Protein AF-A0A7Z9C3K3-F1 (afdb_monomer_lite)

pLDDT: mean 76.28, std 18.79, range [29.86, 97.94]

Organism: NCB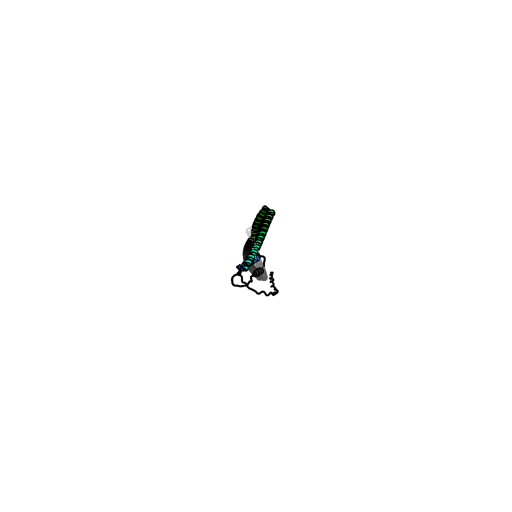I:txid671071

Secondary structure (DSSP, 8-state):
--------PPPP------------------HHHHHHHHHHHHHTT--HHHHHHHHHHHT------------------HHHHHHHHHHHHHHHHHHHHHHHHHHHHHHHHHHHHHHHHHHHHHHS-HHHHHHHHHHHHHHHHHHHHHHHHHHHHHHHHHHHHHHHHHHHHHHHHHHHHHHHHHHHHHHHHHHHHHHHHHHHHHHHHHHHHHHHHHHHHHHHHHHHS-HHHHHHHHHHHHHHHHHHHHHHHHHHHHHHHHHHHHHHHHHHHHHHHHHHHHHHHHHHHHHHHHHHHHHHHHHHHHHHHHHHHH--

Foldseek 3Di:
DDDDDDDDDDDDDDDDDDDDDDPPPDDDDDPVVVVVLVVVCVVVVHDSVVVVVVVVVVVPDDDDDDDDDDDDDDDDDPVVVVVVVVVVVVVVVVVVVVVVVVVVVVVVVVVVVVVVVVVVPVPDDVVNVVVVVVVVVVVVVVVVVVVVVVVVVVVVVVVVVVVVVVVVVVVVVVVVVVVVVVVVVVVVVVVVVVVVVVVVVVVVVVVVVVVVVVVVVVVVVPVVPPVVVVVVVVVVVVVVVVVVVVVVVVVVVVVVVVVVVVVVVVVVVVVVVVVVVVVVVVVVVVVVVVVVVVVVVVVVVVVVVCCVPPVD

Structure (mmCIF, N/CA/C/O backbone):
data_AF-A0A7Z9C3K3-F1
#
_entry.id   AF-A0A7Z9C3K3-F1
#
loop_
_atom_site.group_PDB
_atom_site.id
_atom_site.type_symbol
_atom_site.label_atom_id
_atom_site.label_alt_id
_atom_site.label_comp_id
_atom_site.label_asym_id
_atom_site.label_entity_id
_atom_site.label_seq_id
_atom_site.pdbx_PDB_ins_code
_atom_site.Cartn_x
_atom_site.Cartn_y
_atom_site.Cartn_z
_atom_site.occupancy
_atom_site.B_iso_or_equiv
_atom_site.auth_seq_id
_atom_site.auth_comp_id
_atom_site.auth_asym_id
_atom_site.auth_atom_id
_atom_site.pdbx_PDB_model_num
ATOM 1 N N . MET A 1 1 ? 8.876 8.912 22.400 1.00 39.97 1 MET A N 1
ATOM 2 C CA . MET A 1 1 ? 9.359 8.062 23.509 1.00 39.97 1 MET A CA 1
ATOM 3 C C . MET A 1 1 ? 9.278 8.845 24.808 1.00 39.97 1 MET A C 1
ATOM 5 O O . MET A 1 1 ? 10.029 9.793 24.971 1.00 39.97 1 MET A O 1
ATOM 9 N N . ALA A 1 2 ? 8.351 8.493 25.698 1.00 36.47 2 ALA A N 1
ATOM 10 C CA . ALA A 1 2 ? 8.260 9.067 27.040 1.00 36.47 2 ALA A CA 1
ATOM 11 C C . ALA A 1 2 ? 7.758 7.975 27.993 1.00 36.47 2 ALA A C 1
ATOM 13 O O . ALA A 1 2 ? 6.612 7.545 27.895 1.00 36.47 2 ALA A O 1
ATOM 14 N N . THR A 1 3 ? 8.626 7.477 28.874 1.00 51.22 3 THR A N 1
ATOM 15 C CA . THR A 1 3 ? 8.279 6.444 29.860 1.00 51.22 3 THR A CA 1
ATOM 16 C C . THR A 1 3 ? 8.291 7.027 31.266 1.00 51.22 3 THR A C 1
ATOM 18 O O . THR A 1 3 ? 9.339 7.407 31.787 1.00 51.22 3 THR A O 1
ATOM 21 N N . ASN A 1 4 ? 7.105 7.054 31.874 1.00 37.06 4 ASN A N 1
ATOM 22 C CA . ASN A 1 4 ? 6.847 7.359 33.277 1.00 37.06 4 ASN A CA 1
ATOM 23 C C . ASN A 1 4 ? 7.418 6.272 34.205 1.00 37.06 4 ASN A C 1
ATOM 25 O O . ASN A 1 4 ? 7.190 5.081 33.986 1.00 37.06 4 ASN A O 1
ATOM 29 N N . ARG A 1 5 ? 8.100 6.676 35.286 1.00 42.28 5 ARG A N 1
ATOM 30 C CA . ARG A 1 5 ? 8.607 5.775 36.336 1.00 42.28 5 ARG A CA 1
ATOM 31 C C . ARG A 1 5 ? 7.824 5.986 37.638 1.00 42.28 5 ARG A C 1
ATOM 33 O O . ARG A 1 5 ? 7.769 7.087 38.177 1.00 42.28 5 ARG A O 1
ATOM 40 N N . LYS A 1 6 ? 7.207 4.895 38.103 1.00 43.16 6 LYS A N 1
ATOM 41 C CA . LYS A 1 6 ? 6.372 4.741 39.308 1.00 43.16 6 LYS A CA 1
ATOM 42 C C . LYS A 1 6 ? 7.064 5.235 40.590 1.00 43.16 6 LYS A C 1
ATOM 44 O O . LYS A 1 6 ? 8.192 4.832 40.870 1.00 43.16 6 LYS A O 1
ATOM 49 N N . LYS A 1 7 ? 6.346 6.018 41.407 1.00 43.72 7 LYS A N 1
ATOM 50 C CA . LYS A 1 7 ? 6.677 6.301 42.817 1.00 43.72 7 LYS A CA 1
ATOM 51 C C . LYS A 1 7 ? 6.144 5.175 43.711 1.00 43.72 7 LYS A C 1
ATOM 53 O O . LYS A 1 7 ? 5.034 4.693 43.509 1.00 43.72 7 LYS A O 1
ATOM 58 N N . ARG A 1 8 ? 6.974 4.751 44.665 1.00 37.44 8 ARG A N 1
ATOM 59 C CA . ARG A 1 8 ? 6.777 3.633 45.596 1.00 37.44 8 ARG A CA 1
ATOM 60 C C . ARG A 1 8 ? 6.443 4.200 46.980 1.00 37.44 8 ARG A C 1
ATOM 62 O O . ARG A 1 8 ? 7.078 5.156 47.415 1.00 37.44 8 ARG A O 1
ATOM 69 N N . THR A 1 9 ? 5.432 3.621 47.610 1.00 40.34 9 THR A N 1
ATOM 70 C CA . THR A 1 9 ? 4.817 4.001 48.888 1.00 40.34 9 THR A CA 1
ATOM 71 C C . THR A 1 9 ? 5.713 3.674 50.094 1.00 40.34 9 THR A C 1
ATOM 73 O O . THR A 1 9 ? 6.460 2.697 50.077 1.00 40.34 9 THR A O 1
ATOM 76 N N . THR A 1 10 ? 5.621 4.511 51.125 1.00 41.00 10 THR A N 1
ATOM 77 C CA . THR A 1 10 ? 6.269 4.477 52.451 1.00 41.00 10 THR A CA 1
ATOM 78 C C . THR A 1 10 ? 5.676 3.413 53.396 1.00 41.00 10 THR A C 1
ATOM 80 O O . THR A 1 10 ? 4.479 3.140 53.300 1.00 41.00 10 THR A O 1
ATOM 83 N N . PRO A 1 11 ? 6.447 2.850 54.356 1.00 37.19 11 PRO A N 1
ATOM 84 C CA . PRO A 1 11 ? 5.902 2.076 55.470 1.00 37.19 11 PRO A CA 1
ATOM 85 C C . PRO A 1 11 ? 5.765 2.902 56.763 1.00 37.19 11 PRO A C 1
ATOM 87 O O . PRO A 1 11 ? 6.457 3.896 56.978 1.00 37.19 11 PRO A O 1
ATOM 90 N N . ALA A 1 12 ? 4.829 2.450 57.597 1.00 33.19 12 ALA A N 1
ATOM 91 C CA . ALA A 1 12 ? 4.284 3.092 58.784 1.00 33.19 12 ALA A CA 1
ATOM 92 C C . ALA A 1 12 ? 5.171 2.999 60.042 1.00 33.19 12 ALA A C 1
ATOM 94 O O . ALA A 1 12 ? 5.815 1.981 60.295 1.00 33.19 12 ALA A O 1
ATOM 95 N N . THR A 1 13 ? 5.097 4.040 60.877 1.00 35.59 13 THR A N 1
ATOM 96 C CA . THR A 1 13 ? 5.696 4.123 62.217 1.00 35.59 13 THR A CA 1
ATOM 97 C C . THR A 1 13 ? 4.614 3.950 63.288 1.00 35.59 13 THR A C 1
ATOM 99 O O . THR A 1 13 ? 3.610 4.658 63.295 1.00 35.59 13 THR A O 1
ATOM 102 N N . ARG A 1 14 ? 4.841 2.999 64.198 1.00 36.50 14 ARG A N 1
ATOM 103 C CA . ARG A 1 14 ? 4.092 2.723 65.439 1.00 36.50 14 ARG A CA 1
ATOM 104 C C . ARG A 1 14 ? 4.456 3.736 66.540 1.00 36.50 14 ARG A C 1
ATOM 106 O O . ARG A 1 14 ? 5.600 4.187 66.558 1.00 36.50 14 ARG A O 1
ATOM 113 N N . PRO A 1 15 ? 3.582 3.969 67.539 1.00 41.81 15 PRO A N 1
ATOM 114 C CA . PRO A 1 15 ? 4.091 4.202 68.891 1.00 41.81 15 PRO A CA 1
ATOM 115 C C . PRO A 1 15 ? 3.464 3.319 69.989 1.00 41.81 15 PRO A C 1
ATOM 117 O O . PRO A 1 15 ? 2.582 2.495 69.758 1.00 41.81 15 PRO A O 1
ATOM 120 N N . ALA A 1 16 ? 4.088 3.462 71.157 1.00 32.47 16 ALA A N 1
ATOM 121 C CA . ALA A 1 16 ? 4.223 2.596 72.323 1.00 32.47 16 ALA A CA 1
ATOM 122 C C . ALA A 1 16 ? 2.970 2.274 73.163 1.00 32.47 16 ALA A C 1
ATOM 124 O O . ALA A 1 16 ? 1.975 2.990 73.168 1.00 32.47 16 ALA A O 1
ATOM 125 N N . SER A 1 17 ? 3.112 1.182 73.921 1.00 33.53 17 SER A N 1
ATOM 126 C CA . SER A 1 17 ? 2.216 0.639 74.945 1.00 33.53 17 SER A CA 1
ATOM 127 C C . SER A 1 17 ? 2.117 1.500 76.213 1.00 33.53 17 SER A C 1
ATOM 129 O O . SER A 1 17 ? 3.119 2.048 76.665 1.00 33.53 17 SER A O 1
ATOM 131 N N . ALA A 1 18 ? 0.946 1.469 76.858 1.00 34.16 18 ALA A N 1
ATOM 132 C CA . ALA A 1 18 ? 0.762 1.748 78.283 1.00 34.16 18 ALA A CA 1
ATOM 133 C C . ALA A 1 18 ? 0.317 0.460 79.004 1.00 34.16 18 ALA A C 1
ATOM 135 O O . ALA A 1 18 ? -0.440 -0.344 78.460 1.00 34.16 18 ALA A O 1
ATOM 136 N N . ILE A 1 19 ? 0.862 0.259 80.201 1.00 41.25 19 ILE A N 1
ATOM 137 C CA . ILE A 1 19 ? 0.796 -0.943 81.039 1.00 41.25 19 ILE A CA 1
ATOM 138 C C . ILE A 1 19 ? -0.521 -0.958 81.832 1.00 41.25 19 ILE A C 1
ATOM 140 O O . ILE A 1 19 ? -0.867 0.033 82.467 1.00 41.25 19 ILE A O 1
ATOM 144 N N . SER A 1 20 ? -1.228 -2.090 81.842 1.00 34.50 20 SER A N 1
ATOM 145 C CA . SER A 1 20 ? -2.218 -2.432 82.871 1.00 34.50 20 SER A CA 1
ATOM 146 C C . SER A 1 20 ? -2.154 -3.938 83.104 1.00 34.50 20 SER A C 1
ATOM 148 O O . SER A 1 20 ? -2.426 -4.725 82.195 1.00 34.50 20 SER A O 1
ATOM 150 N N . ASP A 1 21 ? -1.753 -4.316 84.318 1.00 42.75 21 ASP A N 1
ATOM 151 C CA . ASP A 1 21 ? -1.848 -5.674 84.842 1.00 42.75 21 ASP A CA 1
ATOM 152 C C . ASP A 1 21 ? -3.313 -6.116 84.823 1.00 42.75 21 ASP A C 1
ATOM 154 O O . ASP A 1 21 ? -4.126 -5.706 85.651 1.00 42.75 21 ASP A O 1
ATOM 158 N N . LYS A 1 22 ? -3.660 -6.961 83.854 1.00 39.47 22 LYS A N 1
ATOM 159 C CA . LYS A 1 22 ? -4.897 -7.735 83.869 1.00 39.47 22 LYS A CA 1
ATOM 160 C C . LYS A 1 22 ? -4.525 -9.197 83.712 1.00 39.47 22 LYS A C 1
ATOM 162 O O . LYS A 1 22 ? -3.982 -9.602 82.684 1.00 39.47 22 LYS A O 1
ATOM 167 N N . VAL A 1 23 ? -4.817 -9.977 84.750 1.00 41.38 23 VAL A N 1
ATOM 168 C CA . VAL A 1 23 ? -4.779 -11.440 84.727 1.00 41.38 23 VAL A CA 1
ATOM 169 C C . VAL A 1 23 ? -5.568 -11.901 83.503 1.00 41.38 23 VAL A C 1
ATOM 171 O O . VAL A 1 23 ? -6.782 -11.724 83.416 1.00 41.38 23 VAL A O 1
ATOM 174 N N . LYS A 1 24 ? -4.854 -12.419 82.504 1.00 40.34 24 LYS A N 1
ATOM 175 C CA . LYS A 1 24 ? -5.418 -12.779 81.206 1.00 40.34 24 LYS A CA 1
ATOM 176 C C . LYS A 1 24 ? -6.086 -14.149 81.319 1.00 40.34 24 LYS A C 1
ATOM 178 O O . LYS A 1 24 ? -5.510 -15.161 80.931 1.00 40.34 24 LYS A O 1
ATOM 183 N N . VAL A 1 25 ? -7.297 -14.181 81.870 1.00 47.94 25 VAL A N 1
ATOM 184 C CA . VAL A 1 25 ? -8.152 -15.372 81.825 1.00 47.94 25 VAL A CA 1
ATOM 185 C C . VAL A 1 25 ? -8.620 -15.534 80.379 1.00 47.94 25 VAL A C 1
ATOM 187 O O . VAL A 1 25 ? -9.456 -14.781 79.885 1.00 47.94 25 VAL A O 1
ATOM 190 N N . THR A 1 26 ? -8.014 -16.472 79.655 1.00 39.44 26 THR A N 1
ATOM 191 C CA . THR A 1 26 ? -8.388 -16.785 78.272 1.00 39.44 26 THR A CA 1
ATOM 192 C C . THR A 1 26 ? -9.549 -17.771 78.284 1.00 39.44 26 THR A C 1
ATOM 194 O O . THR A 1 26 ? -9.362 -18.982 78.225 1.00 39.44 26 THR A O 1
ATOM 197 N N . VAL A 1 27 ? -10.773 -17.252 78.379 1.00 55.91 27 VAL A N 1
ATOM 198 C CA . VAL A 1 27 ? -11.975 -18.062 78.152 1.00 55.91 27 VAL A CA 1
ATOM 199 C C . VAL A 1 27 ? -12.173 -18.171 76.644 1.00 55.91 27 VAL A C 1
ATOM 201 O O . VAL A 1 27 ? -12.488 -17.190 75.973 1.00 55.91 27 VAL A O 1
ATOM 204 N N . SER A 1 28 ? -11.929 -19.359 76.097 1.00 51.09 28 SER A N 1
ATOM 205 C CA . SER A 1 28 ? -12.186 -19.641 74.684 1.00 51.09 28 SER A CA 1
ATOM 206 C C . SER A 1 28 ? -13.659 -20.006 74.531 1.00 51.09 28 SER A C 1
ATOM 208 O O . SER A 1 28 ? -14.073 -21.086 74.942 1.00 51.09 28 SER A O 1
ATOM 210 N N . LEU A 1 29 ? -14.458 -19.093 73.981 1.00 62.25 29 LEU A N 1
ATOM 211 C CA . LEU A 1 29 ? -15.844 -19.371 73.606 1.00 62.25 29 LEU A CA 1
ATOM 212 C C . LEU A 1 29 ? -15.871 -19.983 72.201 1.00 62.25 29 LEU A C 1
ATOM 214 O O . LEU A 1 29 ? -15.086 -19.595 71.333 1.00 62.25 29 LEU A O 1
ATOM 218 N N . THR A 1 30 ? -16.772 -20.936 71.970 1.00 65.00 30 THR A N 1
ATOM 219 C CA . THR A 1 30 ? -17.069 -21.442 70.624 1.00 65.00 30 THR A CA 1
ATOM 220 C C . THR A 1 30 ? -17.615 -20.307 69.751 1.00 65.00 30 THR A C 1
ATOM 222 O O . THR A 1 30 ? -18.232 -19.367 70.258 1.00 65.00 30 THR A O 1
ATOM 225 N N . ALA A 1 31 ? -17.362 -20.361 68.437 1.00 63.81 31 ALA A N 1
ATOM 226 C CA . ALA A 1 31 ? -17.655 -19.259 67.512 1.00 63.81 31 ALA A CA 1
ATOM 227 C C . ALA A 1 31 ? -19.121 -18.782 67.577 1.00 63.81 31 ALA A C 1
ATOM 229 O O . ALA A 1 31 ? -19.366 -17.576 67.570 1.00 63.81 31 ALA A O 1
ATOM 230 N N . ASP A 1 32 ? -20.066 -19.710 67.752 1.00 63.03 32 ASP A N 1
ATOM 231 C CA . ASP A 1 32 ? -21.494 -19.400 67.900 1.00 63.03 32 ASP A CA 1
ATOM 232 C C . ASP A 1 32 ? -21.795 -18.601 69.173 1.00 63.03 32 ASP A C 1
ATOM 234 O O . ASP A 1 32 ? -22.531 -17.616 69.144 1.00 63.03 32 ASP A O 1
ATOM 238 N N . VAL A 1 33 ? -21.179 -18.969 70.298 1.00 69.38 33 VAL A N 1
ATOM 239 C CA . VAL A 1 33 ? -21.396 -18.283 71.579 1.00 69.38 33 VAL A CA 1
ATOM 240 C C . VAL A 1 33 ? -20.752 -16.894 71.558 1.00 69.38 33 VAL A C 1
ATOM 242 O O . VAL A 1 33 ? -21.309 -15.940 72.096 1.00 69.38 33 VAL A O 1
ATOM 245 N N . ALA A 1 34 ? -19.618 -16.734 70.871 1.00 69.50 34 ALA A N 1
ATOM 246 C CA . ALA A 1 34 ? -18.993 -15.426 70.679 1.00 69.50 34 ALA A CA 1
ATOM 247 C C . ALA A 1 34 ? -19.864 -14.475 69.835 1.00 69.50 34 ALA A C 1
ATOM 249 O O . ALA A 1 34 ? -19.933 -13.282 70.142 1.00 69.50 34 ALA A O 1
ATOM 250 N N . GLN A 1 35 ? -20.555 -14.997 68.813 1.00 72.12 35 GLN A N 1
ATOM 251 C CA . GLN A 1 35 ? -21.506 -14.228 68.007 1.00 72.12 35 GLN A CA 1
ATOM 252 C C . GLN A 1 35 ? -22.768 -13.859 68.796 1.00 72.12 35 GLN A C 1
ATOM 254 O O . GLN A 1 35 ? -23.222 -12.721 68.704 1.00 72.12 35 GLN A O 1
ATOM 259 N N . GLN A 1 36 ? -23.292 -14.767 69.625 1.00 72.56 36 GLN A N 1
ATOM 260 C CA . GLN A 1 36 ? -24.448 -14.484 70.486 1.00 72.56 36 GLN A CA 1
ATOM 261 C C . GLN A 1 36 ? -24.144 -13.411 71.538 1.00 72.56 36 GLN A C 1
ATOM 263 O O . GLN A 1 36 ? -24.943 -12.499 71.733 1.00 72.56 36 GLN A O 1
ATOM 268 N N . VAL A 1 37 ? -22.967 -13.458 72.171 1.00 73.81 37 VAL A N 1
ATOM 269 C CA . VAL A 1 37 ? -22.536 -12.422 73.127 1.00 73.81 37 VAL A CA 1
ATOM 270 C C . VAL A 1 37 ? -22.336 -11.071 72.432 1.00 73.81 37 VAL A C 1
ATOM 272 O O . VAL A 1 37 ? -22.615 -10.027 73.014 1.00 73.81 37 VAL A O 1
ATOM 275 N N . GLU A 1 38 ? -21.883 -11.061 71.176 1.00 75.19 38 GLU A N 1
ATOM 276 C CA . GLU A 1 38 ? -21.761 -9.832 70.382 1.00 75.19 38 GLU A CA 1
ATOM 277 C C . GLU A 1 38 ? -23.116 -9.251 69.970 1.00 75.19 38 GLU A C 1
ATOM 279 O O . GLU A 1 38 ? -23.284 -8.031 69.990 1.00 75.19 38 GLU A O 1
ATOM 284 N N . ALA A 1 39 ? -24.083 -10.106 69.635 1.00 77.75 39 ALA A N 1
ATOM 285 C CA . ALA A 1 39 ? -25.452 -9.693 69.353 1.00 77.75 39 ALA A CA 1
ATOM 286 C C . ALA A 1 39 ? -26.113 -9.084 70.600 1.00 77.75 39 ALA A C 1
ATOM 288 O O . ALA A 1 39 ? -26.601 -7.959 70.530 1.00 77.75 39 ALA A O 1
ATOM 289 N N . LEU A 1 40 ? -26.013 -9.755 71.755 1.00 73.31 40 LEU A N 1
ATOM 290 C CA . LEU A 1 40 ? -26.525 -9.261 73.041 1.00 73.31 40 LEU A CA 1
ATOM 291 C C . LEU A 1 40 ? -25.860 -7.950 73.482 1.00 73.31 40 LEU A C 1
ATOM 293 O O . LEU A 1 40 ? -26.533 -7.046 73.969 1.00 73.31 40 LEU A O 1
ATOM 297 N N . ALA A 1 41 ? -24.545 -7.813 73.287 1.00 77.06 41 ALA A N 1
ATOM 298 C CA . ALA A 1 41 ? -23.827 -6.577 73.597 1.00 77.06 41 ALA A CA 1
ATOM 299 C C . ALA A 1 41 ? -24.305 -5.401 72.724 1.00 77.06 41 ALA A C 1
ATOM 301 O O . ALA A 1 41 ? -24.487 -4.292 73.226 1.00 77.06 41 ALA A O 1
ATOM 302 N N . LYS A 1 42 ? -24.565 -5.646 71.431 1.00 77.12 42 LYS A N 1
ATOM 303 C CA . LYS A 1 42 ? -25.121 -4.638 70.514 1.00 77.12 42 LYS A CA 1
ATOM 304 C C . LYS A 1 42 ? -26.565 -4.272 70.843 1.00 77.12 42 LYS A C 1
ATOM 306 O O . LYS A 1 42 ? -26.901 -3.096 70.773 1.00 77.12 42 LYS A O 1
ATOM 311 N N . GLU A 1 43 ? -27.388 -5.247 71.212 1.00 77.69 43 GLU A N 1
ATOM 312 C CA . GLU A 1 43 ? -28.793 -5.035 71.579 1.00 77.69 43 GLU A CA 1
ATOM 313 C C . GLU A 1 43 ? -28.929 -4.220 72.872 1.00 77.69 43 GLU A C 1
ATOM 315 O O . GLU A 1 43 ? -29.764 -3.325 72.965 1.00 77.69 43 GLU A O 1
ATOM 320 N N . LEU A 1 44 ? -28.045 -4.461 73.843 1.00 74.25 44 LEU A N 1
ATOM 321 C CA . LEU A 1 44 ? -28.010 -3.742 75.119 1.00 74.25 44 LEU A CA 1
ATOM 322 C C . LEU A 1 44 ? -27.177 -2.447 75.076 1.00 74.25 44 LEU A C 1
ATOM 324 O O . LEU A 1 44 ? -27.090 -1.747 76.084 1.00 74.25 44 LEU A O 1
ATOM 328 N N . GLY A 1 45 ? -26.549 -2.127 73.938 1.00 77.00 45 GLY A N 1
ATOM 329 C CA . GLY A 1 45 ? -25.736 -0.920 73.753 1.00 77.00 45 GLY A CA 1
ATOM 330 C C . GLY A 1 45 ? -24.480 -0.841 74.633 1.00 77.00 45 GLY A C 1
ATOM 331 O O . GLY A 1 45 ? -23.942 0.248 74.825 1.00 77.00 45 GLY A O 1
ATOM 332 N N . VAL A 1 46 ? -24.010 -1.968 75.176 1.00 80.12 46 VAL A N 1
ATOM 333 C CA . VAL A 1 46 ? -22.855 -2.050 76.089 1.00 80.12 46 VAL A CA 1
ATOM 334 C C . VAL A 1 46 ? -21.682 -2.775 75.437 1.00 80.12 46 VAL A C 1
ATOM 336 O O . VAL A 1 46 ? -21.845 -3.589 74.529 1.00 80.12 46 VAL A O 1
ATOM 339 N N . SER A 1 47 ? -20.459 -2.506 75.899 1.00 79.81 47 SER A N 1
ATOM 340 C CA . SER A 1 47 ? -19.289 -3.238 75.399 1.00 79.81 47 SER A CA 1
ATOM 341 C C . SER A 1 47 ? -19.271 -4.682 75.924 1.00 79.81 47 SER A C 1
ATOM 343 O O . SER A 1 47 ? -19.727 -4.951 77.034 1.00 79.81 47 SER A O 1
ATOM 345 N N . LYS A 1 48 ? -18.693 -5.627 75.166 1.00 73.38 48 LYS A N 1
ATOM 346 C CA . LYS A 1 48 ? -18.547 -7.035 75.601 1.00 73.38 48 LYS A CA 1
ATOM 347 C C . LYS A 1 48 ? -17.917 -7.151 76.991 1.00 73.38 48 LYS A C 1
ATOM 349 O O . LYS A 1 48 ? -18.382 -7.924 77.819 1.00 73.38 48 LYS A O 1
ATOM 354 N N . SER A 1 49 ? -16.872 -6.365 77.239 1.00 72.06 49 SER A N 1
ATOM 355 C CA . SER A 1 49 ? -16.158 -6.334 78.516 1.00 72.06 49 SER A CA 1
ATOM 356 C C . SER A 1 49 ? -17.058 -5.879 79.666 1.00 72.06 49 SER A C 1
ATOM 358 O O . SER A 1 49 ? -17.007 -6.461 80.741 1.00 72.06 49 SER A O 1
ATOM 360 N N . GLU A 1 50 ? -17.923 -4.896 79.418 1.00 72.19 50 GLU A N 1
ATOM 361 C CA . GLU A 1 50 ? -18.871 -4.372 80.404 1.00 72.19 50 GLU A CA 1
ATOM 362 C C . GLU A 1 50 ? -20.025 -5.351 80.670 1.00 72.19 50 GLU A C 1
ATOM 364 O O . GLU A 1 50 ? -20.481 -5.486 81.802 1.00 72.19 50 GLU A O 1
ATOM 369 N N . LEU A 1 51 ? -20.461 -6.100 79.652 1.00 76.94 51 LEU A N 1
ATOM 370 C CA . LEU A 1 51 ? -21.469 -7.152 79.800 1.00 76.94 51 LEU A CA 1
ATOM 371 C C . LEU A 1 51 ? -20.957 -8.291 80.701 1.00 76.94 51 LEU A C 1
ATOM 373 O O . LEU A 1 51 ? -21.673 -8.742 81.597 1.00 76.94 51 LEU A O 1
ATOM 377 N N . PHE A 1 52 ? -19.697 -8.704 80.529 1.00 75.12 52 PHE A N 1
ATOM 378 C CA . PHE A 1 52 ? -19.058 -9.677 81.423 1.00 75.12 52 PHE A CA 1
ATOM 379 C C . PHE A 1 52 ? -18.854 -9.135 82.842 1.00 75.12 52 PHE A C 1
ATOM 381 O O . PHE A 1 52 ? -19.025 -9.876 83.807 1.00 75.12 52 PHE A O 1
ATOM 388 N N . GLU A 1 53 ? -18.541 -7.848 82.983 1.00 73.75 53 GLU A N 1
ATOM 389 C CA . GLU A 1 53 ? -18.378 -7.198 84.285 1.00 73.75 53 GLU A CA 1
ATOM 390 C C . GLU A 1 53 ? -19.712 -7.106 85.048 1.00 73.75 53 GLU A C 1
ATOM 392 O O . GLU A 1 53 ? -19.762 -7.413 86.239 1.00 73.75 53 GLU A O 1
ATOM 397 N N . ARG A 1 54 ? -20.825 -6.813 84.356 1.00 71.38 54 ARG A N 1
ATOM 398 C CA . ARG A 1 54 ? -22.178 -6.828 84.946 1.00 71.38 54 ARG A CA 1
ATOM 399 C C . ARG A 1 54 ? -22.628 -8.229 85.360 1.00 71.38 54 ARG A C 1
ATOM 401 O O . ARG A 1 54 ? -23.220 -8.381 86.426 1.00 71.38 54 ARG A O 1
ATOM 408 N N . LEU A 1 55 ? -22.326 -9.255 84.562 1.00 70.88 55 LEU A N 1
ATOM 409 C CA . LEU A 1 55 ? -22.627 -10.649 84.914 1.00 70.88 55 LEU A CA 1
ATOM 410 C C . LEU A 1 55 ? -21.826 -11.122 86.132 1.00 70.88 55 LEU A C 1
ATOM 412 O O . LEU A 1 55 ? -22.383 -11.778 87.010 1.00 70.88 55 LEU A O 1
ATOM 416 N N . ALA A 1 56 ? -20.544 -10.759 86.210 1.00 63.28 56 ALA A N 1
ATOM 417 C CA . ALA A 1 56 ? -19.692 -11.091 87.348 1.00 63.28 56 ALA A CA 1
ATOM 418 C C . ALA A 1 56 ? -20.122 -10.354 88.629 1.00 63.28 56 ALA A C 1
ATOM 420 O O . ALA A 1 56 ? -20.126 -10.946 89.707 1.00 63.28 56 ALA A O 1
ATOM 421 N N . ALA A 1 57 ? -20.541 -9.090 88.515 1.00 62.22 57 ALA A N 1
ATOM 422 C CA . ALA A 1 57 ? -21.033 -8.306 89.646 1.00 62.22 57 ALA A CA 1
ATOM 423 C C . ALA A 1 57 ? -22.409 -8.777 90.154 1.00 62.22 57 ALA A C 1
ATOM 425 O O . ALA A 1 57 ? -22.687 -8.694 91.349 1.00 62.22 57 ALA A O 1
ATOM 426 N N . SER A 1 58 ? -23.267 -9.307 89.277 1.00 54.56 58 SER A N 1
ATOM 427 C CA . SER A 1 58 ? -24.628 -9.718 89.645 1.00 54.56 58 SER A CA 1
ATOM 428 C C . SER A 1 58 ? -24.708 -11.044 90.418 1.00 54.56 58 SER A C 1
ATOM 430 O O . SER A 1 58 ? -25.761 -11.329 90.985 1.00 54.56 58 SER A O 1
ATOM 432 N N . GLN A 1 59 ? -23.645 -11.858 90.467 1.00 46.38 59 GLN A N 1
ATOM 433 C CA . GLN A 1 59 ? -23.651 -13.157 91.167 1.00 46.38 59 GLN A CA 1
ATOM 434 C C . GLN A 1 59 ? -23.111 -13.119 92.611 1.00 46.38 59 GLN A C 1
ATOM 436 O O . GLN A 1 59 ? -23.060 -14.156 93.264 1.00 46.38 59 GLN A O 1
ATOM 441 N N . LEU A 1 60 ? -22.745 -11.948 93.145 1.00 39.03 60 LEU A N 1
ATOM 442 C CA . LEU A 1 60 ? -22.118 -11.813 94.473 1.00 39.03 60 LEU A CA 1
ATOM 443 C C . LEU A 1 60 ? -23.056 -11.354 95.608 1.00 39.03 60 LEU A C 1
ATOM 445 O O . LEU A 1 60 ? -22.581 -11.037 96.693 1.00 39.03 60 LEU A O 1
ATOM 449 N N . ASN A 1 61 ? -24.379 -11.375 95.405 1.00 39.69 61 ASN A N 1
ATOM 450 C CA . ASN A 1 61 ? -25.366 -11.083 96.453 1.00 39.69 61 ASN A CA 1
ATOM 451 C C . ASN A 1 61 ? -26.201 -12.326 96.814 1.00 39.69 61 ASN A C 1
ATOM 453 O O . ASN A 1 61 ? -27.301 -12.523 96.302 1.00 39.69 61 ASN A O 1
ATOM 457 N N . GLN A 1 62 ? -25.697 -13.133 97.750 1.00 35.34 62 GLN A N 1
ATOM 458 C CA . GLN A 1 62 ? -26.509 -14.004 98.608 1.00 35.34 62 GLN A CA 1
ATOM 459 C C . GLN A 1 62 ? -26.096 -13.780 100.071 1.00 35.34 62 GLN A C 1
ATOM 461 O O . GLN A 1 62 ? -24.932 -14.008 100.400 1.00 35.34 62 GLN A O 1
ATOM 466 N N . PRO A 1 63 ? -27.012 -13.373 100.967 1.00 38.31 63 PRO A N 1
ATOM 467 C CA . PRO A 1 63 ? -26.804 -13.470 102.401 1.00 38.31 63 PRO A CA 1
ATOM 468 C C . PRO A 1 63 ? -27.597 -14.658 102.952 1.00 38.31 63 PRO A C 1
ATOM 470 O O . PRO A 1 63 ? -28.823 -14.674 102.868 1.00 38.31 63 PRO A O 1
ATOM 473 N N . THR A 1 64 ? -26.934 -15.634 103.574 1.00 31.47 64 THR A N 1
ATOM 474 C CA . THR A 1 64 ? -27.541 -16.377 104.694 1.00 31.47 64 THR A CA 1
ATOM 475 C C . THR A 1 64 ? -26.456 -17.017 105.565 1.00 31.47 64 THR A C 1
ATOM 477 O O . THR A 1 64 ? -25.863 -18.031 105.211 1.00 31.47 64 THR A O 1
ATOM 480 N N . GLN A 1 65 ? -26.189 -16.377 106.707 1.00 34.53 65 GLN A N 1
ATOM 481 C CA . GLN A 1 65 ? -25.597 -16.978 107.906 1.00 34.53 65 GLN A CA 1
ATOM 482 C C . GLN A 1 65 ? -26.719 -17.285 108.914 1.00 34.53 65 GLN A C 1
ATOM 484 O O . GLN A 1 65 ? -27.722 -16.572 108.933 1.00 34.53 65 GLN A O 1
ATOM 489 N N . GLY A 1 66 ? -26.499 -18.291 109.769 1.00 33.31 66 GLY A N 1
ATOM 490 C CA . GLY A 1 66 ? -27.294 -18.601 110.968 1.00 33.31 66 GLY A CA 1
ATOM 491 C C . GLY A 1 66 ? -27.480 -20.115 111.140 1.00 33.31 66 GLY A C 1
ATOM 492 O O . GLY A 1 66 ? -28.436 -20.664 110.608 1.00 33.31 66 GLY A O 1
ATOM 493 N N . GLU A 1 67 ? -26.459 -20.867 111.560 1.00 34.12 67 GLU A N 1
ATOM 494 C CA . GLU A 1 67 ? -26.168 -21.251 112.963 1.00 34.12 67 GLU A CA 1
ATOM 495 C C . GLU A 1 67 ? -27.281 -22.055 113.671 1.00 34.12 67 GLU A C 1
ATOM 497 O O . GLU A 1 67 ? -28.267 -21.518 114.157 1.00 34.12 67 GLU A O 1
ATOM 502 N N . GLU A 1 68 ? -27.078 -23.377 113.634 1.00 31.84 68 GLU A N 1
ATOM 503 C CA . GLU A 1 68 ? -27.037 -24.377 114.717 1.00 31.84 68 GLU A CA 1
ATOM 504 C C . GLU A 1 68 ? -27.902 -24.298 116.000 1.00 31.84 68 GLU A C 1
ATOM 506 O O . GLU A 1 68 ? -28.136 -23.263 116.613 1.00 31.84 68 GLU A O 1
ATOM 511 N N . THR A 1 69 ? -28.134 -25.526 116.497 1.00 32.25 69 THR A N 1
ATOM 512 C CA . THR A 1 69 ? -28.513 -25.986 117.850 1.00 32.25 69 THR A CA 1
ATOM 513 C C . THR A 1 69 ? -30.002 -26.028 118.206 1.00 32.25 69 THR A C 1
ATOM 515 O O . THR A 1 69 ? -30.782 -25.188 117.794 1.00 32.25 69 THR A O 1
ATOM 518 N N . SER A 1 70 ? -30.496 -26.911 119.072 1.00 30.83 70 SER A N 1
ATOM 519 C CA . SER A 1 70 ? -30.265 -28.320 119.411 1.00 30.83 70 SER A CA 1
ATOM 520 C C . SER A 1 70 ? -31.343 -28.641 120.462 1.00 30.83 70 SER A C 1
ATOM 522 O O . SER A 1 70 ? -31.712 -27.777 121.250 1.00 30.83 70 SER A O 1
ATOM 524 N N . SER A 1 71 ? -31.788 -29.899 120.476 1.00 29.86 71 SER A N 1
ATOM 525 C CA . SER A 1 71 ? -32.239 -30.674 121.649 1.00 29.86 71 SER A CA 1
ATOM 526 C C . SER A 1 71 ? -33.402 -30.187 122.544 1.00 29.86 71 SER A C 1
ATOM 528 O O . SER A 1 71 ? -33.296 -29.224 123.290 1.00 29.86 71 SER A O 1
ATOM 530 N N . GLU A 1 72 ? -34.419 -31.056 122.585 1.00 30.36 72 GLU A N 1
ATOM 531 C CA . GLU A 1 72 ? -34.974 -31.679 123.805 1.00 30.36 72 GLU A CA 1
ATOM 532 C C . GLU A 1 72 ? -35.920 -30.887 124.734 1.00 30.36 72 GLU A C 1
ATOM 534 O O . GLU A 1 72 ? -35.566 -29.976 125.471 1.00 30.36 72 GLU A O 1
ATOM 539 N N . THR A 1 73 ? -37.154 -31.398 124.774 1.00 41.84 73 THR A N 1
ATOM 540 C CA . THR A 1 73 ? -38.090 -31.447 125.916 1.00 41.84 73 THR A CA 1
ATOM 541 C C . THR A 1 73 ? -37.408 -31.916 127.218 1.00 41.84 73 THR A C 1
ATOM 543 O O . THR A 1 73 ? -36.568 -32.812 127.122 1.00 41.84 73 THR A O 1
ATOM 546 N N . PRO A 1 74 ? -37.819 -31.468 128.434 1.00 45.62 74 PRO A N 1
ATOM 547 C CA . PRO A 1 74 ? -38.995 -32.085 129.077 1.00 45.62 74 PRO A CA 1
ATOM 548 C C . PRO A 1 74 ? -39.847 -31.209 130.037 1.00 45.62 74 PRO A C 1
ATOM 550 O O . PRO A 1 74 ? -39.358 -30.368 130.774 1.00 45.62 74 PRO A O 1
ATOM 553 N N . ALA A 1 75 ? -41.148 -31.521 130.026 1.00 39.19 75 ALA A N 1
ATOM 554 C CA . ALA A 1 75 ? -42.118 -31.616 131.129 1.00 39.19 75 ALA A CA 1
ATOM 555 C C . ALA A 1 75 ? -42.280 -30.518 132.221 1.00 39.19 75 ALA A C 1
ATOM 557 O O . ALA A 1 75 ? -41.459 -30.360 133.117 1.00 39.19 75 ALA A O 1
ATOM 558 N N . THR A 1 76 ? -43.515 -29.982 132.214 1.00 49.81 76 THR A N 1
ATOM 559 C CA . THR A 1 76 ? -44.404 -29.569 133.331 1.00 49.81 76 THR A CA 1
ATOM 560 C C . THR A 1 76 ? -44.040 -28.361 134.195 1.00 49.81 76 THR A C 1
ATOM 562 O O . THR A 1 76 ? -43.263 -28.490 135.126 1.00 49.81 76 THR A O 1
ATOM 565 N N . ASP A 1 77 ? -44.751 -27.246 133.962 1.00 44.81 77 ASP A N 1
ATOM 566 C CA . ASP A 1 77 ? -45.377 -26.425 135.013 1.00 44.81 77 ASP A CA 1
ATOM 567 C C . ASP A 1 77 ? -46.494 -25.551 134.397 1.00 44.81 77 ASP A C 1
ATOM 569 O O . ASP A 1 77 ? -46.275 -24.775 133.466 1.00 44.81 77 ASP A O 1
ATOM 573 N N . ASP A 1 78 ? -47.719 -25.697 134.907 1.00 53.88 78 ASP A N 1
ATOM 574 C CA . ASP A 1 78 ? -48.999 -25.161 134.390 1.00 53.88 78 ASP A CA 1
ATOM 575 C C . ASP A 1 78 ? -49.039 -23.612 134.255 1.00 53.88 78 ASP A C 1
ATOM 577 O O . ASP A 1 78 ? -49.910 -23.022 133.613 1.00 53.88 78 ASP A O 1
ATOM 581 N N . THR A 1 79 ? -48.042 -22.923 134.814 1.00 58.56 79 THR A N 1
ATOM 582 C CA . THR A 1 79 ? -47.838 -21.468 134.733 1.00 58.56 79 THR A CA 1
ATOM 583 C C . THR A 1 79 ? -47.208 -21.024 133.404 1.00 58.56 79 THR A C 1
ATOM 585 O O . THR A 1 79 ? -47.532 -19.947 132.899 1.00 58.56 79 THR A O 1
ATOM 588 N N . ALA A 1 80 ? -46.354 -21.860 132.800 1.00 57.84 80 ALA A N 1
ATOM 589 C CA . ALA A 1 80 ? -45.687 -21.572 131.527 1.00 57.84 80 ALA A CA 1
ATOM 590 C C . ALA A 1 80 ? -46.651 -21.692 130.336 1.00 57.84 80 ALA A C 1
ATOM 592 O O . ALA A 1 80 ? -46.623 -20.864 129.428 1.00 57.84 80 ALA A O 1
ATOM 593 N N . LEU A 1 81 ? -47.580 -22.655 130.388 1.00 58.38 81 LEU A N 1
ATOM 594 C CA . LEU A 1 81 ? -48.655 -22.801 129.400 1.00 58.38 81 LEU A CA 1
ATOM 595 C C . LEU A 1 81 ? -49.578 -21.576 129.381 1.00 58.38 81 LEU A C 1
ATOM 597 O O . LEU A 1 81 ? -49.997 -21.141 128.313 1.00 58.38 81 LEU A O 1
ATOM 601 N N . LYS A 1 82 ? -49.849 -20.963 130.539 1.00 61.56 82 LYS A N 1
ATOM 602 C CA . LYS A 1 82 ? -50.704 -19.772 130.631 1.00 61.56 82 LYS A CA 1
ATOM 603 C C . LYS A 1 82 ? -50.039 -18.523 130.037 1.00 61.56 82 LYS A C 1
ATOM 605 O O . LYS A 1 82 ? -50.678 -17.813 129.266 1.00 61.56 82 LYS A O 1
ATOM 610 N N . GLN A 1 83 ? -48.748 -18.306 130.309 1.00 65.38 83 GLN A N 1
ATOM 611 C CA . GLN A 1 83 ? -47.960 -17.248 129.656 1.00 65.38 83 GLN A CA 1
ATOM 612 C C . GLN A 1 83 ? -47.777 -17.495 128.154 1.00 65.38 83 GLN A C 1
ATOM 614 O O . GLN A 1 83 ? -47.796 -16.548 127.372 1.00 65.38 83 GLN A O 1
ATOM 619 N N . GLN A 1 84 ? -47.652 -18.754 127.729 1.00 65.50 84 GLN A N 1
ATOM 620 C CA . GLN A 1 84 ? -47.554 -19.112 126.316 1.00 65.50 84 GLN A CA 1
ATOM 621 C C . GLN A 1 84 ? -48.881 -18.901 125.572 1.00 65.50 84 GLN A C 1
ATOM 623 O O . GLN A 1 84 ? -48.861 -18.417 124.444 1.00 65.50 84 GLN A O 1
ATOM 628 N N . ILE A 1 85 ? -50.027 -19.185 126.200 1.00 71.06 85 ILE A N 1
ATOM 629 C CA . ILE A 1 85 ? -51.358 -18.891 125.642 1.00 71.06 85 ILE A CA 1
ATOM 630 C C . ILE A 1 85 ? -51.577 -17.377 125.526 1.00 71.06 85 ILE A C 1
ATOM 632 O O . ILE A 1 85 ? -52.100 -16.916 124.516 1.00 71.06 85 ILE A O 1
ATOM 636 N N . GLU A 1 86 ? -51.142 -16.587 126.509 1.00 70.69 86 GLU A N 1
ATOM 637 C CA . GLU A 1 86 ? -51.268 -15.123 126.478 1.00 70.69 86 GLU A CA 1
ATOM 638 C C . GLU A 1 86 ? -50.313 -14.480 125.453 1.00 70.69 86 GLU A C 1
ATOM 640 O O . GLU A 1 86 ? -50.708 -13.591 124.698 1.00 70.69 86 GLU A O 1
ATOM 645 N N . ALA A 1 87 ? -49.089 -15.002 125.318 1.00 73.44 87 ALA A N 1
ATOM 646 C CA . ALA A 1 87 ? -48.166 -14.617 124.251 1.00 73.44 87 ALA A CA 1
ATOM 647 C C . ALA A 1 87 ? -48.701 -15.001 122.859 1.00 73.44 87 ALA A C 1
ATOM 649 O O . ALA A 1 87 ? -48.627 -14.198 121.927 1.00 73.44 87 ALA A O 1
ATOM 650 N N . GLN A 1 8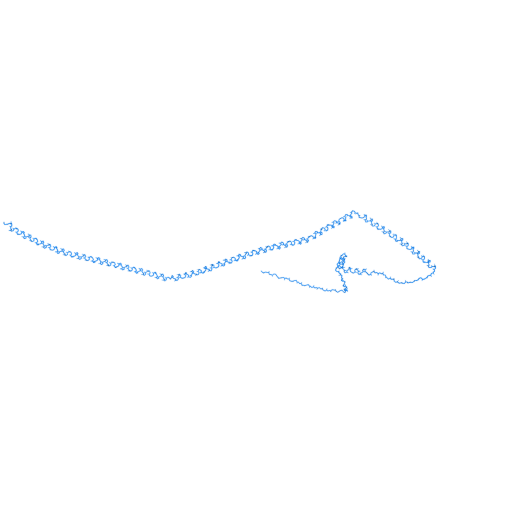8 ? -49.297 -16.189 122.710 1.00 74.56 88 GLN A N 1
ATOM 651 C CA . GLN A 1 88 ? -49.945 -16.602 121.463 1.00 74.56 88 GLN A CA 1
ATOM 652 C C . GLN A 1 88 ? -51.177 -15.749 121.149 1.00 74.56 88 GLN A C 1
ATOM 654 O O . GLN A 1 88 ? -51.345 -15.357 119.999 1.00 74.56 88 GLN A O 1
ATOM 659 N N . ALA A 1 89 ? -51.995 -15.391 122.141 1.00 76.38 89 ALA A N 1
ATOM 660 C CA . ALA A 1 89 ? -53.146 -14.509 121.953 1.00 76.38 89 ALA A CA 1
ATOM 661 C C . ALA A 1 89 ? -52.718 -13.116 121.466 1.00 76.38 89 ALA A C 1
ATOM 663 O O . ALA A 1 89 ? -53.276 -12.614 120.491 1.00 76.38 89 ALA A O 1
ATOM 664 N N . ASN A 1 90 ? -51.670 -12.541 122.061 1.00 79.88 90 ASN A N 1
ATOM 665 C CA . ASN A 1 90 ? -51.103 -11.264 121.620 1.00 79.88 90 ASN A CA 1
ATOM 666 C C . ASN A 1 90 ? -50.498 -11.358 120.209 1.00 79.88 90 ASN A C 1
ATOM 668 O O . ASN A 1 90 ? -50.661 -10.444 119.403 1.00 79.88 90 ASN A O 1
ATOM 672 N N . THR A 1 91 ? -49.862 -12.485 119.873 1.00 78.56 91 THR A N 1
ATOM 673 C CA . THR A 1 91 ? -49.319 -12.724 118.524 1.00 78.56 91 THR A CA 1
ATOM 674 C C . THR A 1 91 ? -50.438 -12.857 117.488 1.00 78.56 91 THR A C 1
ATOM 676 O O . THR A 1 91 ? -50.349 -12.287 116.405 1.00 78.56 91 THR A O 1
ATOM 679 N N . ILE A 1 92 ? -51.527 -13.556 117.821 1.00 79.50 92 ILE A N 1
ATOM 680 C CA . ILE A 1 92 ? -52.711 -13.678 116.960 1.00 79.50 92 ILE A CA 1
ATOM 681 C C . ILE A 1 92 ? -53.367 -12.309 116.755 1.00 79.50 92 ILE A C 1
ATOM 683 O O . ILE A 1 92 ? -53.781 -11.993 115.640 1.00 79.50 92 ILE A O 1
ATOM 687 N N . GLN A 1 93 ? -53.431 -11.476 117.794 1.00 78.06 93 GLN A N 1
ATOM 688 C CA . GLN A 1 93 ? -54.021 -10.143 117.706 1.00 78.06 93 GLN A CA 1
ATOM 689 C C . GLN A 1 93 ? -53.169 -9.190 116.848 1.00 78.06 93 GLN A C 1
ATOM 691 O O . GLN A 1 93 ? -53.713 -8.445 116.030 1.00 78.06 93 GLN A O 1
ATOM 696 N N . GLU A 1 94 ? -51.840 -9.260 116.960 1.00 80.31 94 GLU A N 1
ATOM 697 C CA . GLU A 1 94 ? -50.926 -8.490 116.109 1.00 80.31 94 GLU A CA 1
ATOM 698 C C . GLU A 1 94 ? -50.961 -8.978 114.653 1.00 80.31 94 GLU A C 1
ATOM 700 O O . GLU A 1 94 ? -51.017 -8.164 113.733 1.00 80.31 94 GLU A O 1
ATOM 705 N N . LEU A 1 95 ? -51.045 -10.293 114.420 1.00 82.44 95 LEU A N 1
ATOM 706 C CA . LEU A 1 95 ? -51.240 -10.848 113.078 1.00 82.44 95 LEU A CA 1
ATOM 707 C C . LEU A 1 95 ? -52.576 -10.408 112.471 1.00 82.44 95 LEU A C 1
ATOM 709 O O . LEU A 1 95 ? -52.604 -10.025 111.307 1.00 82.44 95 LEU A O 1
ATOM 713 N N . GLN A 1 96 ? -53.672 -10.386 113.238 1.00 77.56 96 GLN A N 1
ATOM 714 C CA . GLN A 1 96 ? -54.963 -9.866 112.767 1.00 77.56 96 GLN A CA 1
ATOM 715 C C . GLN A 1 96 ? -54.887 -8.381 112.400 1.00 77.56 96 GLN A C 1
ATOM 717 O O . GLN A 1 96 ? -55.460 -7.964 111.392 1.00 77.56 96 GLN A O 1
ATOM 722 N N . LYS A 1 97 ? -54.148 -7.586 113.178 1.00 82.06 97 LYS A N 1
ATOM 723 C CA . LYS A 1 97 ? -53.918 -6.168 112.891 1.00 82.06 97 LYS A CA 1
ATOM 724 C C . LYS A 1 97 ? -53.079 -5.971 111.625 1.00 82.06 97 LYS A C 1
ATOM 726 O O . LYS A 1 97 ? -53.440 -5.140 110.796 1.00 82.06 97 LYS A O 1
ATOM 731 N N . GLN A 1 98 ? -52.025 -6.761 111.427 1.00 78.81 98 GLN A N 1
ATOM 732 C CA . GLN A 1 98 ? -51.234 -6.746 110.190 1.00 78.81 98 GLN A CA 1
ATOM 733 C C . GLN A 1 98 ? -52.056 -7.207 108.978 1.00 78.81 98 GLN A C 1
ATOM 735 O O . GLN A 1 98 ? -51.941 -6.637 107.893 1.00 78.81 98 GLN A O 1
ATOM 740 N N . LEU A 1 99 ? -52.946 -8.186 109.154 1.00 79.31 99 LEU A N 1
ATOM 741 C CA . LEU A 1 99 ? -53.837 -8.658 108.092 1.00 79.31 99 LEU A CA 1
ATOM 742 C C . LEU A 1 99 ? -54.880 -7.596 107.710 1.00 79.31 99 LEU A C 1
ATOM 744 O O . LEU A 1 99 ? -55.161 -7.393 106.532 1.00 79.31 99 LEU A O 1
ATOM 748 N N . ALA A 1 100 ? -55.400 -6.852 108.689 1.00 81.75 100 ALA A N 1
ATOM 749 C CA . ALA A 1 100 ? -56.281 -5.716 108.430 1.00 81.75 100 ALA A CA 1
ATOM 750 C C . ALA A 1 100 ? -55.548 -4.577 107.697 1.00 81.75 100 ALA A C 1
ATOM 752 O O . ALA A 1 100 ? -56.070 -4.041 106.721 1.00 81.75 100 ALA A O 1
ATOM 753 N N . GLN A 1 101 ? -54.318 -4.254 108.110 1.00 83.06 101 GLN A N 1
ATOM 754 C CA . GLN A 1 101 ? -53.500 -3.216 107.472 1.00 83.06 101 GLN A CA 1
ATOM 755 C C . GLN A 1 101 ? -53.100 -3.580 106.036 1.00 83.06 101 GLN A C 1
ATOM 757 O O . GLN A 1 101 ? -53.170 -2.737 105.145 1.00 83.06 101 GLN A O 1
ATOM 762 N N . THR A 1 102 ? -52.725 -4.835 105.784 1.00 79.00 102 THR A N 1
ATOM 763 C CA . THR A 1 102 ? -52.399 -5.313 104.428 1.00 79.00 102 THR A CA 1
ATOM 764 C C . THR A 1 102 ? -53.626 -5.325 103.524 1.00 79.00 102 THR A C 1
ATOM 766 O O . THR A 1 102 ? -53.536 -4.915 102.368 1.00 79.00 102 THR A O 1
ATOM 769 N N . HIS A 1 103 ? -54.790 -5.710 104.049 1.00 82.31 103 HIS A N 1
ATOM 770 C CA . HIS A 1 103 ? -56.041 -5.652 103.301 1.00 82.31 103 HIS A CA 1
ATOM 771 C C . HIS A 1 103 ? -56.440 -4.20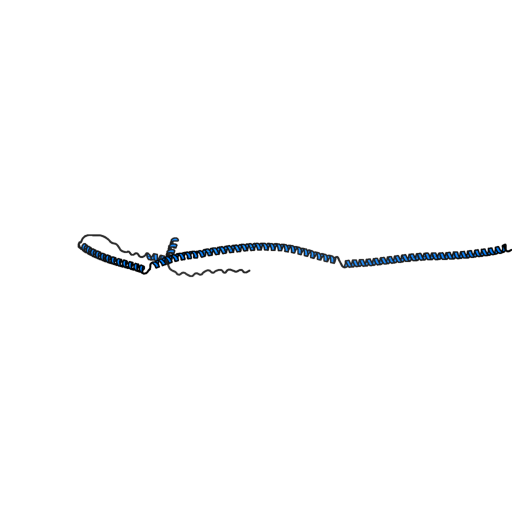6 102.956 1.00 82.31 103 HIS A C 1
ATOM 773 O O . HIS A 1 103 ? -56.937 -3.936 101.861 1.00 82.31 103 HIS A O 1
ATOM 779 N N . GLU A 1 104 ? -56.213 -3.254 103.862 1.00 82.12 104 GLU A N 1
ATOM 780 C CA . GLU A 1 104 ? -56.486 -1.838 103.609 1.00 82.12 104 GLU A CA 1
ATOM 781 C C . GLU A 1 104 ? -55.506 -1.231 102.589 1.00 82.12 104 GLU A C 1
ATOM 783 O O . GLU A 1 104 ? -55.937 -0.508 101.690 1.00 82.12 104 GLU A O 1
ATOM 788 N N . ALA A 1 105 ? -54.222 -1.603 102.644 1.00 83.25 105 ALA A N 1
ATOM 789 C CA . ALA A 1 105 ? -53.213 -1.194 101.664 1.00 83.25 105 ALA A CA 1
ATOM 790 C C . ALA A 1 105 ? -53.510 -1.732 100.252 1.00 83.25 105 ALA A C 1
ATOM 792 O O . ALA A 1 105 ? -53.511 -0.966 99.289 1.00 83.25 105 ALA A O 1
ATOM 793 N N . LEU A 1 106 ? -53.862 -3.017 100.128 1.00 82.56 106 LEU A N 1
ATOM 794 C CA . LEU A 1 106 ? -54.260 -3.627 98.851 1.00 82.56 106 LEU A CA 1
ATOM 795 C C . LEU A 1 106 ? -55.501 -2.960 98.252 1.00 82.56 106 LEU A C 1
ATOM 797 O O . LEU A 1 106 ? -55.586 -2.759 97.041 1.00 82.56 106 LEU A O 1
ATOM 801 N N . LYS A 1 107 ? -56.463 -2.575 99.098 1.00 87.44 107 LYS A N 1
ATOM 802 C CA . LYS A 1 107 ? -57.654 -1.850 98.650 1.00 87.44 107 LYS A CA 1
ATOM 803 C C . LYS A 1 107 ? -57.302 -0.464 98.104 1.00 87.44 107 LYS A C 1
ATOM 805 O O . LYS A 1 107 ? -57.891 -0.042 97.112 1.00 87.44 107 LYS A O 1
ATOM 810 N N . GLN A 1 108 ? -56.351 0.237 98.724 1.00 82.31 108 GLN A N 1
ATOM 811 C CA . GLN A 1 108 ? -55.882 1.532 98.226 1.00 82.31 108 GLN A CA 1
ATOM 812 C C . GLN A 1 108 ? -55.118 1.399 96.902 1.00 82.31 108 GLN A C 1
ATOM 814 O O . GLN A 1 108 ? -55.332 2.210 96.004 1.00 82.31 108 GLN A O 1
ATOM 819 N N . GLU A 1 109 ? -54.284 0.370 96.743 1.00 81.00 109 GLU A N 1
ATOM 820 C CA . GLU A 1 109 ? -53.537 0.126 95.501 1.00 81.00 109 GLU A CA 1
ATOM 821 C C . GLU A 1 109 ? -54.462 -0.244 94.330 1.00 81.00 109 GLU A C 1
ATOM 823 O O . GLU A 1 109 ? -54.319 0.292 93.229 1.00 81.00 109 GLU A O 1
ATOM 828 N N . ALA A 1 110 ? -55.482 -1.071 94.580 1.00 80.00 110 ALA A N 1
ATOM 829 C CA . ALA A 1 110 ? -56.505 -1.390 93.585 1.00 80.00 110 ALA A CA 1
ATOM 830 C C . ALA A 1 110 ? -57.290 -0.141 93.137 1.00 80.00 110 ALA A C 1
ATOM 832 O O . ALA A 1 110 ? -57.579 0.028 91.951 1.00 80.00 110 ALA A O 1
ATOM 833 N N . GLU A 1 111 ? -57.602 0.771 94.064 1.00 81.81 111 GLU A N 1
ATOM 834 C CA . GLU A 1 111 ? -58.285 2.023 93.728 1.00 81.81 111 GLU A CA 1
ATOM 835 C C . GLU A 1 111 ? -57.368 2.981 92.944 1.00 81.81 111 GLU A C 1
ATOM 837 O O . GLU A 1 111 ? -57.820 3.632 92.001 1.00 81.81 111 GLU A O 1
ATOM 842 N N . GLN A 1 112 ? -56.067 3.028 93.259 1.00 82.69 112 GLN A N 1
ATOM 843 C CA . GLN A 1 112 ? -55.084 3.802 92.488 1.00 82.69 112 GLN A CA 1
ATOM 844 C C . GLN A 1 112 ? -54.915 3.268 91.061 1.00 82.69 112 GLN A C 1
ATOM 846 O O . GLN A 1 112 ? -54.895 4.060 90.116 1.00 82.69 112 GLN A O 1
ATOM 851 N N . GLN A 1 113 ? -54.850 1.945 90.877 1.00 75.44 113 GLN A N 1
ATOM 852 C CA . GLN A 1 113 ? -54.806 1.331 89.545 1.00 75.44 113 GLN A CA 1
ATOM 853 C C . GLN A 1 113 ? -56.052 1.677 88.731 1.00 75.44 113 GLN A C 1
ATOM 855 O O . GLN A 1 113 ? -55.940 2.115 87.586 1.00 75.44 113 GLN A O 1
ATOM 860 N N . LYS A 1 114 ? -57.234 1.587 89.345 1.00 78.94 114 LYS A N 1
ATOM 861 C CA . LYS A 1 114 ? -58.499 1.931 88.692 1.00 78.94 114 LYS A CA 1
ATOM 862 C C . LYS A 1 114 ? -58.570 3.407 88.289 1.00 78.94 114 LYS A C 1
ATOM 864 O O . LYS A 1 114 ? -59.075 3.731 87.215 1.00 78.94 114 L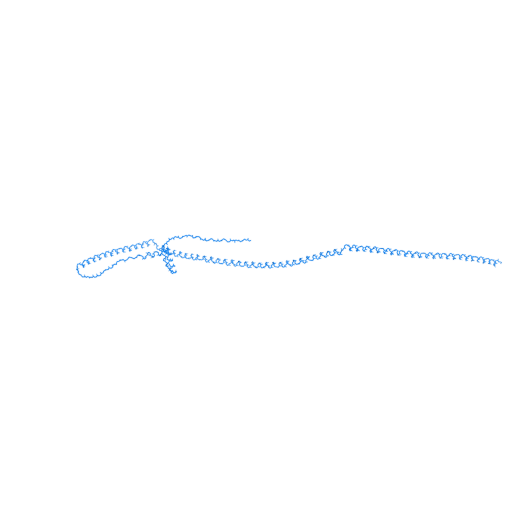YS A O 1
ATOM 869 N N . GLN A 1 115 ? -58.042 4.312 89.114 1.00 78.31 115 GLN A N 1
ATOM 870 C CA . GLN A 1 115 ? -57.970 5.740 88.787 1.00 78.31 115 GLN A CA 1
ATOM 871 C C . GLN A 1 115 ? -56.980 6.035 87.657 1.00 78.31 115 GLN A C 1
ATOM 873 O O . GLN A 1 115 ? -57.272 6.863 86.793 1.00 78.31 115 GLN A O 1
ATOM 878 N N . LEU A 1 116 ? -55.828 5.360 87.631 1.00 78.25 116 LEU A N 1
ATOM 879 C CA . LEU A 1 116 ? -54.869 5.468 86.530 1.00 78.25 116 LEU A CA 1
ATOM 880 C C . LEU A 1 116 ? -55.481 4.971 85.218 1.00 78.25 116 LEU A C 1
ATOM 882 O O . LEU A 1 116 ? -55.371 5.651 84.199 1.00 78.25 116 LEU A O 1
ATOM 886 N N . GLU A 1 117 ? -56.191 3.848 85.256 1.00 72.75 117 GLU A N 1
ATOM 887 C CA . GLU A 1 117 ? -56.879 3.279 84.099 1.00 72.75 117 GLU A CA 1
ATOM 888 C C . GLU A 1 117 ? -57.988 4.212 83.585 1.00 72.75 117 GLU A C 1
ATOM 890 O O . GLU A 1 117 ? -58.050 4.518 82.390 1.00 72.75 117 GLU A O 1
ATOM 895 N N . GLN A 1 118 ? -58.798 4.787 84.482 1.00 73.00 118 GLN A N 1
ATOM 896 C CA . GLN A 1 118 ? -59.778 5.814 84.116 1.00 73.00 118 GLN A CA 1
ATOM 897 C C . GLN A 1 118 ? -59.121 7.057 83.513 1.00 73.00 118 GLN A C 1
ATOM 899 O O . GLN A 1 118 ? -59.624 7.594 82.527 1.00 73.00 118 GLN A O 1
ATOM 904 N N . LYS A 1 119 ? -57.992 7.507 84.070 1.00 71.75 119 LYS A N 1
ATOM 905 C CA . LYS A 1 119 ? -57.275 8.688 83.583 1.00 71.75 119 LYS A CA 1
ATOM 906 C C . LYS A 1 119 ? -56.728 8.459 82.179 1.00 71.75 119 LYS A C 1
ATOM 908 O O . LYS A 1 119 ? -56.887 9.342 81.342 1.00 71.75 119 LYS A O 1
ATOM 913 N N . VAL A 1 120 ? -56.167 7.284 81.895 1.00 68.62 120 VAL A N 1
ATOM 914 C CA . VAL A 1 120 ? -55.706 6.892 80.550 1.00 68.62 120 VAL A CA 1
ATOM 915 C C . VAL A 1 120 ? -56.880 6.824 79.568 1.00 68.62 120 VAL A C 1
ATOM 917 O O . VAL A 1 120 ? -56.793 7.373 78.472 1.00 68.62 120 VAL A O 1
ATOM 920 N N . THR A 1 121 ? -58.012 6.255 79.991 1.00 61.72 121 THR A N 1
ATOM 921 C CA . THR A 1 121 ? -59.223 6.142 79.156 1.00 61.72 121 THR A CA 1
ATOM 922 C C . THR A 1 121 ? -59.871 7.505 78.865 1.00 61.72 121 THR A C 1
ATOM 924 O O . THR A 1 121 ? -60.502 7.681 77.828 1.00 61.72 121 THR A O 1
ATOM 927 N N . GLN A 1 122 ? -59.714 8.490 79.758 1.00 64.19 122 GLN A N 1
ATOM 928 C CA . GLN A 1 122 ? -60.241 9.851 79.579 1.00 64.19 122 GLN A CA 1
ATOM 929 C C . GLN A 1 122 ? -59.281 10.804 78.852 1.00 64.19 122 GLN A C 1
ATOM 931 O O . GLN A 1 122 ? -59.740 11.791 78.283 1.00 64.19 122 GLN A O 1
ATOM 936 N N . THR A 1 123 ? -57.965 10.557 78.877 1.00 61.44 123 THR A N 1
ATOM 937 C CA . THR A 1 123 ? -56.971 11.447 78.239 1.00 61.44 123 THR A CA 1
ATOM 938 C C . THR A 1 123 ? -56.582 11.033 76.825 1.00 61.44 123 THR A C 1
ATOM 940 O O . THR A 1 123 ? -56.051 11.862 76.089 1.00 61.44 123 THR A O 1
ATOM 943 N N . ILE A 1 124 ? -56.867 9.795 76.416 1.00 62.25 124 ILE A N 1
ATOM 944 C CA . ILE A 1 124 ? -56.567 9.303 75.072 1.00 62.25 124 ILE A CA 1
ATOM 945 C C . ILE A 1 124 ? -57.876 8.878 74.419 1.00 62.25 124 ILE A C 1
ATOM 947 O O . ILE A 1 124 ? -58.439 7.837 74.748 1.00 62.25 124 ILE A O 1
ATOM 951 N N . ASP A 1 125 ? -58.360 9.686 73.476 1.00 73.62 125 ASP A N 1
ATOM 952 C CA . ASP A 1 125 ? -59.506 9.309 72.655 1.00 73.62 125 ASP A CA 1
ATOM 953 C C . ASP A 1 125 ? -59.108 8.053 71.844 1.00 73.62 125 ASP A C 1
ATOM 955 O O . ASP A 1 125 ? -58.112 8.096 71.106 1.00 73.62 125 ASP A O 1
ATOM 959 N N . PRO A 1 126 ? -59.807 6.911 71.994 1.00 74.56 126 PRO A N 1
ATOM 960 C CA . PRO A 1 126 ? -59.424 5.632 71.389 1.00 74.56 126 PRO A CA 1
ATOM 961 C C . PRO A 1 126 ? -59.314 5.695 69.860 1.00 74.56 126 PRO A C 1
ATOM 963 O O . PRO A 1 126 ? -58.543 4.937 69.267 1.00 74.56 126 PRO A O 1
ATOM 966 N N . LYS A 1 127 ? -60.007 6.646 69.217 1.00 77.31 127 LYS A N 1
ATOM 967 C CA . LYS A 1 127 ? -59.849 6.921 67.781 1.00 77.31 127 LYS A CA 1
ATOM 968 C C . LYS A 1 127 ? -58.442 7.398 67.420 1.00 77.31 127 LYS A C 1
ATOM 970 O O . LYS A 1 127 ? -57.910 7.002 66.388 1.00 77.31 127 LYS A O 1
ATOM 975 N N . THR A 1 128 ? -57.820 8.211 68.270 1.00 77.88 128 THR A N 1
ATOM 976 C CA . THR A 1 128 ? -56.453 8.718 68.063 1.00 77.88 128 THR A CA 1
ATOM 977 C C . THR A 1 128 ? -55.418 7.601 68.158 1.00 77.88 128 THR A C 1
ATOM 979 O O . THR A 1 128 ? -54.470 7.579 67.379 1.00 77.88 128 THR A O 1
ATOM 982 N N . TYR A 1 129 ? -55.614 6.649 69.076 1.00 79.50 129 TYR A N 1
ATOM 983 C CA . TYR A 1 129 ? -54.719 5.501 69.230 1.00 79.50 129 TYR A CA 1
ATOM 984 C C . TYR A 1 129 ? -54.795 4.551 68.026 1.00 79.50 129 TYR A C 1
ATOM 986 O O . TYR A 1 129 ? -53.762 4.169 67.478 1.00 79.50 129 TYR A O 1
ATOM 994 N N . GLN A 1 130 ? -56.008 4.228 67.557 1.00 82.75 130 GLN A N 1
ATOM 995 C CA . GLN A 1 130 ? -56.193 3.414 66.349 1.00 82.75 130 GLN A CA 1
ATOM 996 C C . GLN A 1 130 ? -55.608 4.086 65.100 1.00 82.75 130 GLN A C 1
ATOM 998 O O . GLN A 1 130 ? -54.881 3.436 64.350 1.00 82.75 130 GLN A O 1
ATOM 1003 N N . ALA A 1 131 ? -55.847 5.388 64.912 1.00 84.19 131 ALA A N 1
ATOM 1004 C CA . ALA A 1 131 ? -55.289 6.133 63.786 1.00 84.19 131 ALA A CA 1
ATOM 1005 C C . ALA A 1 131 ? -53.750 6.138 63.803 1.00 84.19 131 ALA A C 1
ATOM 1007 O O . ALA A 1 131 ? -53.117 5.953 62.764 1.00 84.19 131 ALA A O 1
ATOM 1008 N N . LEU A 1 132 ? -53.130 6.293 64.978 1.00 86.31 132 LEU A N 1
ATOM 1009 C CA . LEU A 1 132 ? -51.674 6.240 65.117 1.00 86.31 132 LEU A CA 1
ATOM 1010 C C . LEU A 1 132 ? -51.121 4.837 64.814 1.00 86.31 132 LEU A C 1
ATOM 1012 O O . LEU A 1 132 ? -50.083 4.718 64.166 1.00 86.31 132 LEU A O 1
ATOM 1016 N N . GLN A 1 133 ? -51.826 3.779 65.224 1.00 85.38 133 GLN A N 1
ATOM 1017 C CA . GLN A 1 133 ? -51.442 2.394 64.944 1.00 85.38 133 GLN A CA 1
ATOM 1018 C C . GLN A 1 133 ? -51.525 2.055 63.447 1.00 85.38 133 GLN A C 1
ATOM 1020 O O . GLN A 1 133 ? -50.603 1.437 62.910 1.00 85.38 133 GLN A O 1
ATOM 1025 N N . GLU A 1 134 ? -52.592 2.473 62.759 1.00 88.94 134 GLU A N 1
ATOM 1026 C CA . GLU A 1 134 ? -52.696 2.341 61.299 1.00 88.94 134 GLU A CA 1
ATOM 1027 C C . GLU A 1 134 ? -51.601 3.138 60.591 1.00 88.94 134 GLU A C 1
ATOM 1029 O O . GLU A 1 134 ? -50.912 2.591 59.730 1.00 88.94 134 GLU A O 1
ATOM 1034 N N . THR A 1 135 ? -51.367 4.385 61.012 1.00 88.31 135 THR A N 1
ATOM 1035 C CA . THR A 1 135 ? -50.309 5.234 60.445 1.00 88.31 135 THR A CA 1
ATOM 1036 C C . THR A 1 135 ? -48.931 4.593 60.628 1.00 88.31 135 THR A C 1
ATOM 1038 O O . THR A 1 135 ? -48.135 4.579 59.693 1.00 88.31 135 THR A O 1
ATOM 1041 N N . SER A 1 136 ? -48.660 4.001 61.796 1.00 87.31 136 SER A N 1
ATOM 1042 C CA . SER A 1 136 ? -47.409 3.288 62.066 1.00 87.31 136 SER A CA 1
ATOM 1043 C C . SER A 1 136 ? -47.243 2.072 61.159 1.00 87.31 136 SER A C 1
ATOM 1045 O O . SER A 1 136 ? -46.183 1.915 60.562 1.00 87.31 136 SER A O 1
ATOM 1047 N N . LYS A 1 137 ? -48.281 1.239 60.990 1.00 91.44 137 LYS A N 1
ATOM 1048 C CA . LYS A 1 137 ? -48.236 0.097 60.057 1.00 91.44 137 LYS A CA 1
ATOM 1049 C C . LYS A 1 137 ? -47.988 0.541 58.619 1.00 91.44 137 LYS A C 1
ATOM 1051 O O . LYS A 1 137 ? -47.246 -0.098 57.877 1.00 91.44 137 LYS A O 1
ATOM 1056 N N . GLN A 1 138 ? -48.623 1.633 58.214 1.00 93.50 138 GLN A N 1
ATOM 1057 C CA . GLN A 1 138 ? -48.507 2.157 56.861 1.00 93.50 138 GLN A CA 1
ATOM 1058 C C . GLN A 1 138 ? -47.109 2.736 56.607 1.00 93.50 138 GLN A C 1
ATOM 1060 O O . GLN A 1 138 ? -46.514 2.482 55.559 1.00 93.50 138 GLN A O 1
ATOM 1065 N N . GLN A 1 139 ? -46.535 3.431 57.593 1.00 92.31 139 GLN A N 1
ATOM 1066 C CA . GLN A 1 139 ? -45.136 3.861 57.570 1.00 92.31 139 GLN A CA 1
ATOM 1067 C C . GLN A 1 139 ? -44.177 2.671 57.507 1.00 92.31 139 GLN A C 1
ATOM 1069 O O . GLN A 1 139 ? -43.251 2.695 56.706 1.00 92.31 139 GLN A O 1
ATOM 1074 N N . GLU A 1 140 ? -44.419 1.612 58.277 1.00 92.38 140 GLU A N 1
ATOM 1075 C CA . GLU A 1 140 ? -43.594 0.399 58.286 1.00 92.38 140 GLU A CA 1
ATOM 1076 C C . GLU A 1 140 ? -43.584 -0.290 56.910 1.00 92.38 140 GLU A C 1
ATOM 1078 O O . GLU A 1 140 ? -42.521 -0.625 56.387 1.00 92.38 140 GLU A O 1
ATOM 1083 N N . SER A 1 141 ? -44.749 -0.385 56.258 1.00 91.88 141 SER A N 1
ATOM 1084 C CA . SER A 1 141 ? -44.861 -0.869 54.874 1.00 91.88 141 SER A CA 1
ATOM 1085 C C . SER A 1 141 ? -44.112 0.027 53.883 1.00 91.88 141 SER A C 1
ATOM 1087 O O . SER A 1 141 ? -43.427 -0.472 52.992 1.00 91.88 141 SER A O 1
ATOM 1089 N N . THR A 1 142 ? -44.210 1.349 54.044 1.00 93.62 142 THR A N 1
ATOM 1090 C CA . THR A 1 142 ? -43.537 2.315 53.157 1.00 93.62 142 THR A CA 1
ATOM 1091 C C . THR A 1 142 ? -42.017 2.238 53.321 1.00 93.62 142 THR A C 1
ATOM 1093 O O . THR A 1 142 ? -41.275 2.265 52.343 1.00 93.62 142 THR A O 1
ATOM 1096 N N . ILE A 1 143 ? -41.536 2.091 54.558 1.00 91.75 143 ILE A N 1
ATOM 1097 C CA . ILE A 1 143 ? -40.115 1.907 54.868 1.00 91.75 143 ILE A CA 1
ATOM 1098 C C . ILE A 1 143 ? -39.613 0.590 54.274 1.00 91.75 143 ILE A C 1
ATOM 1100 O O . ILE A 1 143 ? -38.526 0.573 53.702 1.00 91.75 143 ILE A O 1
ATOM 1104 N N . ALA A 1 144 ? -40.398 -0.487 54.348 1.00 91.25 144 ALA A N 1
ATOM 1105 C CA . ALA A 1 144 ? -40.047 -1.768 53.742 1.00 91.25 144 ALA A CA 1
ATOM 1106 C C . ALA A 1 144 ? -39.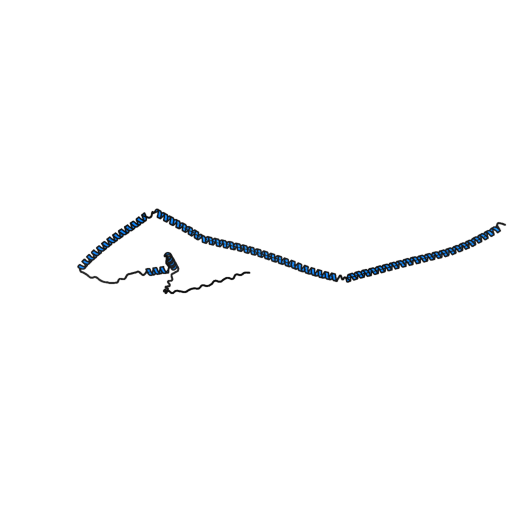942 -1.680 52.206 1.00 91.25 144 ALA A C 1
ATOM 1108 O O . ALA A 1 144 ? -38.977 -2.184 51.623 1.00 91.25 144 ALA A O 1
ATOM 1109 N N . GLU A 1 145 ? -40.874 -0.993 51.539 1.00 93.62 145 GLU A N 1
ATOM 1110 C CA . GLU A 1 145 ? -40.794 -0.740 50.094 1.00 93.62 145 GLU A CA 1
ATOM 1111 C C . GLU A 1 145 ? -39.580 0.116 49.727 1.00 93.62 145 GLU A C 1
ATOM 1113 O O . GLU A 1 145 ? -38.840 -0.235 48.807 1.00 93.62 145 GLU A O 1
ATOM 1118 N N . LEU A 1 146 ? -39.321 1.196 50.469 1.00 94.62 146 LEU A N 1
ATOM 1119 C CA . LEU A 1 146 ? -38.149 2.046 50.254 1.00 94.62 146 LEU A CA 1
ATOM 1120 C C . LEU A 1 146 ? -36.842 1.278 50.475 1.00 94.62 146 LEU A C 1
ATOM 1122 O O . LEU A 1 146 ? -35.920 1.415 49.676 1.00 94.62 146 LEU A O 1
ATOM 1126 N N . HIS A 1 147 ? -36.765 0.421 51.496 1.00 92.50 147 HIS A N 1
ATOM 1127 C CA . HIS A 1 147 ? -35.627 -0.477 51.708 1.00 92.50 147 HIS A CA 1
ATOM 1128 C C . HIS A 1 147 ? -35.427 -1.427 50.525 1.00 92.50 147 HIS A C 1
ATOM 1130 O O . HIS A 1 147 ? -34.300 -1.648 50.084 1.00 92.50 147 HIS A O 1
ATOM 1136 N N . THR A 1 148 ? -36.518 -1.969 49.984 1.00 92.00 148 THR A N 1
ATOM 1137 C CA . THR A 1 148 ? -36.472 -2.863 48.821 1.00 92.00 148 THR A CA 1
ATOM 1138 C C . THR A 1 148 ? -35.962 -2.125 47.582 1.00 92.00 148 THR A C 1
ATOM 1140 O O . THR A 1 148 ? -35.103 -2.639 46.867 1.00 92.00 148 THR A O 1
ATOM 1143 N N . GLN A 1 149 ? -36.424 -0.893 47.355 1.00 92.56 149 GLN A N 1
ATOM 1144 C CA . GLN A 1 149 ? -35.942 -0.047 46.261 1.00 92.56 149 GLN A CA 1
ATOM 1145 C C . GLN A 1 149 ? -34.470 0.345 46.441 1.00 92.56 149 GLN A C 1
ATOM 1147 O O . GLN A 1 149 ? -33.703 0.275 45.484 1.00 92.56 149 GLN A O 1
ATOM 1152 N N . LEU A 1 150 ? -34.049 0.689 47.661 1.00 90.19 150 LEU A N 1
ATOM 1153 C CA . LEU A 1 150 ? -32.658 1.028 47.965 1.00 90.19 150 LEU A CA 1
ATOM 1154 C C . LEU A 1 150 ? -31.725 -0.161 47.700 1.00 90.19 150 LEU A C 1
ATOM 1156 O O . LEU A 1 150 ? -30.665 0.005 47.104 1.00 90.19 150 LEU A O 1
ATOM 1160 N N . ASN A 1 151 ? -32.155 -1.372 48.063 1.00 88.44 151 ASN A N 1
ATOM 1161 C CA . ASN A 1 151 ? -31.411 -2.603 47.799 1.00 88.44 151 ASN A CA 1
ATOM 1162 C C . ASN A 1 151 ? -31.340 -2.963 46.306 1.00 88.44 151 ASN A C 1
ATOM 1164 O O . ASN A 1 151 ? -30.453 -3.715 45.906 1.00 88.44 151 ASN A O 1
ATOM 1168 N N . ARG A 1 152 ? -32.225 -2.415 45.464 1.00 93.06 152 ARG A N 1
ATOM 1169 C CA . ARG A 1 152 ? -32.204 -2.628 44.009 1.00 93.06 152 ARG A CA 1
ATOM 1170 C C . ARG A 1 152 ? -31.153 -1.777 43.291 1.00 93.06 152 ARG A C 1
ATOM 1172 O O . ARG A 1 152 ? -30.677 -2.175 42.230 1.00 93.06 152 ARG A O 1
ATOM 1179 N N . ILE A 1 153 ? -30.777 -0.631 43.859 1.00 85.81 153 ILE A N 1
ATOM 1180 C CA . ILE A 1 153 ? -29.760 0.275 43.300 1.00 85.81 153 ILE A CA 1
ATOM 1181 C C . ILE A 1 153 ? -28.420 -0.444 43.044 1.00 85.81 153 ILE A C 1
ATOM 1183 O O . ILE A 1 153 ? -27.974 -0.420 41.897 1.00 85.81 153 ILE A O 1
ATOM 1187 N N . PRO A 1 154 ? -27.798 -1.143 44.017 1.00 84.12 154 PRO A N 1
ATOM 1188 C CA . PRO A 1 154 ? -26.510 -1.802 43.789 1.00 84.12 154 PRO A CA 1
ATOM 1189 C C . PRO A 1 154 ? -26.569 -2.932 42.745 1.00 84.12 154 PRO A C 1
ATOM 1191 O O . PRO A 1 154 ? -25.598 -3.134 42.017 1.00 84.12 154 PRO A O 1
ATOM 1194 N N . GLU A 1 155 ? -27.695 -3.648 42.608 1.00 88.56 155 GLU A N 1
ATOM 1195 C CA . GLU A 1 155 ? -27.871 -4.643 41.532 1.00 88.56 155 GLU A CA 1
ATOM 1196 C C . GLU A 1 155 ? -27.871 -3.989 40.146 1.00 88.56 155 GLU A C 1
ATOM 1198 O O . GLU A 1 155 ? -27.234 -4.491 39.218 1.00 88.56 155 GLU A O 1
ATOM 1203 N N . LEU A 1 156 ? -28.582 -2.867 40.000 1.00 89.00 156 LEU A N 1
ATOM 1204 C CA . LEU A 1 156 ? -28.641 -2.125 38.742 1.00 89.00 156 LEU A CA 1
ATOM 1205 C C . LEU A 1 156 ? -27.285 -1.508 38.398 1.00 89.00 156 LEU A C 1
ATOM 1207 O O . LEU A 1 156 ? -26.863 -1.583 37.246 1.00 89.00 156 LEU A O 1
ATOM 1211 N N . GLU A 1 157 ? -26.574 -0.959 39.382 1.00 83.00 157 GLU A N 1
ATOM 1212 C CA . GLU A 1 157 ? -25.205 -0.470 39.204 1.00 83.00 157 GLU A CA 1
ATOM 1213 C C . GLU A 1 157 ? -24.275 -1.593 38.736 1.00 83.00 157 GLU A C 1
ATOM 1215 O O . GLU A 1 157 ? -23.517 -1.412 37.781 1.00 83.00 157 GLU A O 1
ATOM 1220 N N . GLN A 1 158 ? -24.362 -2.781 39.340 1.00 86.06 158 GLN A N 1
ATOM 1221 C CA . GLN A 1 158 ? -23.545 -3.924 38.941 1.00 86.06 158 GLN A CA 1
ATOM 1222 C C . GLN A 1 158 ? -23.874 -4.402 37.519 1.00 86.06 158 GLN A C 1
ATOM 1224 O O . GLN A 1 158 ? -22.954 -4.647 36.736 1.00 86.06 158 GLN A O 1
ATOM 1229 N N . GLN A 1 159 ? -25.158 -4.479 37.152 1.00 87.06 159 GLN A N 1
ATOM 1230 C CA . GLN A 1 159 ? -25.576 -4.819 35.788 1.00 87.06 159 GLN A CA 1
ATOM 1231 C C . GLN A 1 159 ? -25.101 -3.788 34.768 1.00 87.06 159 GLN A C 1
ATOM 1233 O O . GLN A 1 159 ? -24.586 -4.165 33.714 1.00 87.06 159 GLN A O 1
ATOM 1238 N N . LEU A 1 160 ? -25.231 -2.497 35.076 1.00 83.56 160 LEU A N 1
ATOM 1239 C CA . LEU A 1 160 ? -24.787 -1.424 34.196 1.00 83.56 160 LEU A CA 1
ATOM 1240 C C . LEU A 1 160 ? -23.266 -1.482 34.003 1.00 83.56 160 LEU A C 1
ATOM 1242 O O . LEU A 1 160 ? -22.784 -1.431 32.876 1.00 83.56 160 LEU A O 1
ATOM 1246 N N . THR A 1 161 ? -22.510 -1.682 35.085 1.00 80.12 161 THR A N 1
ATOM 1247 C CA . THR A 1 161 ? -21.043 -1.789 35.035 1.00 80.12 161 THR A CA 1
ATOM 1248 C C . THR A 1 161 ? -20.600 -3.011 34.228 1.00 80.12 161 THR A C 1
ATOM 1250 O O . THR A 1 161 ? -19.706 -2.904 33.389 1.00 80.12 161 THR A O 1
ATOM 1253 N N . ALA A 1 162 ? -21.252 -4.163 34.422 1.00 83.12 162 ALA A N 1
ATOM 1254 C CA . ALA A 1 162 ? -20.964 -5.380 33.668 1.00 83.12 162 ALA A CA 1
ATOM 1255 C C . ALA A 1 162 ? -21.278 -5.209 32.174 1.00 83.12 162 ALA A C 1
ATOM 1257 O O . ALA A 1 162 ? -20.430 -5.520 31.338 1.00 83.12 162 ALA A O 1
ATOM 1258 N N . THR A 1 163 ? -22.444 -4.650 31.841 1.00 85.69 163 THR A N 1
ATOM 1259 C CA . THR A 1 163 ? -22.888 -4.453 30.451 1.00 85.69 163 THR A CA 1
ATOM 1260 C C . THR A 1 163 ? -21.992 -3.458 29.722 1.00 85.69 163 THR A C 1
ATOM 1262 O O . THR A 1 163 ? -21.472 -3.778 28.658 1.00 85.69 163 THR A O 1
ATOM 1265 N N . ILE A 1 164 ? -21.703 -2.305 30.338 1.00 82.00 164 ILE A N 1
ATOM 1266 C CA . ILE A 1 164 ? -20.787 -1.308 29.769 1.00 82.00 164 ILE A CA 1
ATOM 1267 C C . ILE A 1 164 ? -19.387 -1.909 29.592 1.00 82.00 164 ILE A C 1
ATOM 1269 O O . ILE A 1 164 ? -18.754 -1.694 28.560 1.00 82.00 164 ILE A O 1
ATOM 1273 N N . SER A 1 165 ? -18.889 -2.695 30.555 1.00 84.69 165 SER A N 1
ATOM 1274 C CA . SER A 1 165 ? -17.573 -3.342 30.427 1.00 84.69 165 SER A CA 1
ATOM 1275 C C . SER A 1 165 ? -17.525 -4.380 29.298 1.00 84.69 165 SER A C 1
ATOM 1277 O O . SER A 1 165 ? -16.526 -4.466 28.586 1.00 84.69 165 SER A O 1
ATOM 1279 N N . ALA A 1 166 ? -18.610 -5.130 29.088 1.00 86.12 166 ALA A N 1
ATOM 1280 C CA . ALA A 1 166 ? -18.707 -6.130 28.032 1.00 86.12 166 ALA A CA 1
ATOM 1281 C C . ALA A 1 166 ? -18.822 -5.477 26.647 1.00 86.12 166 ALA A C 1
ATOM 1283 O O . ALA A 1 166 ? -18.086 -5.854 25.735 1.00 86.12 166 ALA A O 1
ATOM 1284 N N . GLU A 1 167 ? -19.678 -4.462 26.501 1.00 89.56 167 GLU A N 1
ATOM 1285 C CA . GLU A 1 167 ? -19.830 -3.701 25.255 1.00 89.56 167 GLU A CA 1
ATOM 1286 C C . GLU A 1 167 ? -18.535 -2.980 24.875 1.00 89.56 167 GLU A C 1
ATOM 1288 O O . GLU A 1 167 ? -18.102 -3.049 23.725 1.00 89.56 167 GLU A O 1
ATOM 1293 N N . THR A 1 168 ? -17.870 -2.332 25.837 1.00 90.62 168 THR A N 1
ATOM 1294 C CA . THR A 1 168 ? -16.587 -1.658 25.582 1.00 90.62 168 THR A CA 1
ATOM 1295 C C . THR A 1 168 ? -15.488 -2.646 25.209 1.00 90.62 168 THR A C 1
ATOM 1297 O O . THR A 1 168 ? -14.753 -2.389 24.255 1.00 90.62 168 THR A O 1
ATOM 1300 N N . HIS A 1 169 ? -15.394 -3.794 25.887 1.00 88.62 169 HIS A N 1
ATOM 1301 C CA . HIS A 1 169 ? -14.443 -4.844 25.523 1.00 88.62 169 HIS A CA 1
ATOM 1302 C C . HIS A 1 169 ? -14.712 -5.387 24.114 1.00 88.62 169 HIS A C 1
ATOM 1304 O O . HIS A 1 169 ? -13.784 -5.515 23.317 1.00 88.62 169 HIS A O 1
ATOM 1310 N N . GLN A 1 170 ? -15.974 -5.663 23.777 1.00 92.06 170 GLN A N 1
ATOM 1311 C CA . GLN A 1 170 ? -16.356 -6.152 22.453 1.00 92.06 170 GLN A CA 1
ATOM 1312 C C . GLN A 1 170 ? -16.063 -5.119 21.356 1.00 92.06 170 GLN A C 1
ATOM 1314 O O . GLN A 1 170 ? -15.534 -5.475 20.304 1.00 92.06 170 GLN A O 1
ATOM 1319 N N . ALA A 1 171 ? -16.349 -3.838 21.598 1.00 93.69 171 ALA A N 1
ATOM 1320 C CA . ALA A 1 171 ? -16.040 -2.761 20.661 1.00 93.69 171 ALA A CA 1
ATOM 1321 C C . ALA A 1 171 ? -14.527 -2.629 20.424 1.00 93.69 171 ALA A C 1
ATOM 1323 O O . ALA A 1 171 ? -14.089 -2.587 19.275 1.00 93.69 171 ALA A O 1
ATOM 1324 N N . LEU A 1 172 ? -13.725 -2.640 21.495 1.00 93.38 172 LEU A N 1
ATOM 1325 C CA . LEU A 1 172 ? -12.260 -2.630 21.414 1.00 93.38 172 LEU A CA 1
ATOM 1326 C C . LEU A 1 172 ? -11.717 -3.851 20.669 1.00 93.38 172 LEU A C 1
ATOM 1328 O O . LEU A 1 172 ? -10.800 -3.717 19.863 1.00 93.38 172 LEU A O 1
ATOM 1332 N N . GLN A 1 173 ? -12.288 -5.031 20.904 1.00 92.06 173 GLN A N 1
ATOM 1333 C CA . GLN A 1 173 ? -11.887 -6.259 20.225 1.00 92.06 173 GLN A CA 1
ATOM 1334 C C . GLN A 1 173 ? -12.183 -6.197 18.722 1.00 92.06 173 GLN A C 1
ATOM 1336 O O . GLN A 1 173 ? -11.306 -6.505 17.914 1.00 92.06 173 GLN A O 1
ATOM 1341 N N . ASN A 1 174 ? -13.373 -5.727 18.341 1.00 93.62 174 ASN A N 1
ATOM 1342 C CA . ASN A 1 174 ? -13.734 -5.512 16.940 1.00 93.62 174 ASN A CA 1
ATOM 1343 C C . ASN A 1 174 ? -12.817 -4.474 16.276 1.00 93.62 174 ASN A C 1
ATOM 1345 O O . ASN A 1 174 ? -12.371 -4.673 15.145 1.00 93.62 174 ASN A O 1
ATOM 1349 N N . GLN A 1 175 ? -12.503 -3.385 16.984 1.00 96.88 175 GLN A N 1
ATOM 1350 C CA . GLN A 1 175 ? -11.599 -2.348 16.493 1.00 96.88 175 GLN A CA 1
ATOM 1351 C C . GLN A 1 175 ? -10.179 -2.890 16.289 1.00 96.88 175 GLN A C 1
ATOM 1353 O O . GLN A 1 175 ? -9.578 -2.643 15.246 1.00 96.88 175 GLN A O 1
ATOM 1358 N N . LEU A 1 176 ? -9.665 -3.686 17.229 1.00 94.25 176 LEU A N 1
ATOM 1359 C CA . LEU A 1 176 ? -8.354 -4.325 17.112 1.00 94.25 176 LEU A CA 1
ATOM 1360 C C . LEU A 1 176 ? -8.296 -5.281 15.912 1.00 94.25 176 LEU A C 1
ATOM 1362 O O . LEU A 1 176 ? -7.312 -5.291 15.174 1.00 94.25 176 LEU A O 1
ATOM 1366 N N . GLU A 1 177 ? -9.354 -6.060 15.678 1.00 95.44 177 GLU A N 1
ATOM 1367 C CA . GLU A 1 177 ? -9.431 -6.956 14.522 1.00 95.44 177 GLU A CA 1
ATOM 1368 C C . GLU A 1 177 ? -9.471 -6.173 13.196 1.00 95.44 177 GLU A C 1
ATOM 1370 O O . GLU A 1 177 ? -8.830 -6.556 12.212 1.00 95.44 177 GLU A O 1
ATOM 1375 N N . GLN A 1 178 ? -10.183 -5.044 13.164 1.00 96.44 178 GLN A N 1
ATOM 1376 C CA . GLN A 1 178 ? -10.226 -4.160 12.000 1.00 96.44 178 GLN A CA 1
ATOM 1377 C C . GLN A 1 178 ? -8.867 -3.495 11.730 1.00 96.44 178 GLN A C 1
ATOM 1379 O O . GLN A 1 178 ? -8.421 -3.442 10.578 1.00 96.44 178 GLN A O 1
ATOM 1384 N N . GLU A 1 179 ? -8.178 -3.030 12.773 1.00 92.94 179 GLU A N 1
ATOM 1385 C CA . GLU A 1 179 ? -6.822 -2.487 12.661 1.00 92.94 179 GLU A CA 1
ATOM 1386 C C . GLU A 1 179 ? -5.838 -3.553 12.169 1.00 92.94 179 GLU A C 1
ATOM 1388 O O . GLU A 1 179 ? -5.076 -3.291 11.240 1.00 92.94 179 GLU A O 1
ATOM 1393 N N . GLN A 1 180 ? -5.907 -4.785 12.685 1.00 95.38 180 GLN A N 1
ATOM 1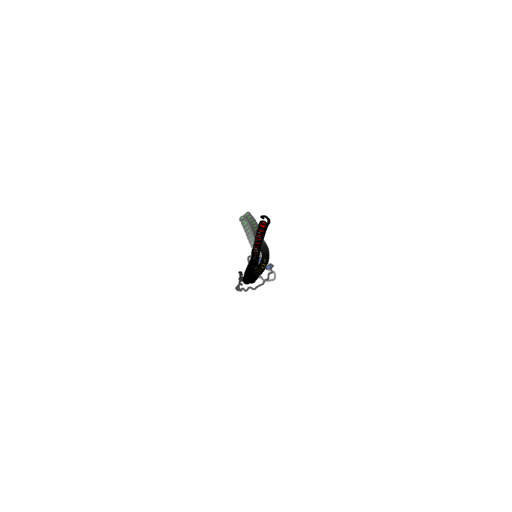394 C CA . GLN A 1 180 ? -5.076 -5.895 12.206 1.00 95.38 180 GLN A CA 1
ATOM 1395 C C . GLN A 1 180 ? -5.306 -6.205 10.723 1.00 95.38 180 GLN A C 1
ATOM 1397 O O . GLN A 1 180 ? -4.340 -6.371 9.976 1.00 95.38 180 GLN A O 1
ATOM 1402 N N . LYS A 1 181 ? -6.567 -6.237 10.269 1.00 95.44 181 LYS A N 1
ATOM 1403 C CA . LYS A 1 181 ? -6.893 -6.418 8.844 1.00 95.44 181 LYS A CA 1
ATOM 1404 C C . LYS A 1 181 ? -6.307 -5.295 7.989 1.00 95.44 181 LYS A C 1
ATOM 1406 O O . LYS A 1 181 ? -5.730 -5.566 6.939 1.00 95.44 181 LYS A O 1
ATOM 1411 N N . THR A 1 182 ? -6.405 -4.055 8.458 1.00 97.06 182 THR A N 1
ATOM 1412 C CA . THR A 1 182 ? -5.860 -2.884 7.756 1.00 97.06 182 THR A CA 1
ATOM 1413 C C . THR A 1 182 ? -4.334 -2.950 7.671 1.00 97.06 182 THR A C 1
ATOM 1415 O O . THR A 1 182 ? -3.767 -2.752 6.599 1.00 97.06 182 THR A O 1
ATOM 1418 N N . ILE A 1 183 ? -3.661 -3.305 8.769 1.00 96.06 183 ILE A N 1
ATOM 1419 C CA . ILE A 1 183 ? -2.204 -3.490 8.808 1.00 96.06 183 ILE A CA 1
ATOM 1420 C C . ILE A 1 183 ? -1.771 -4.586 7.828 1.00 96.06 183 ILE A C 1
ATOM 1422 O O . ILE A 1 183 ? -0.825 -4.387 7.068 1.00 96.06 183 ILE A O 1
ATOM 1426 N N . ALA A 1 184 ? -2.475 -5.721 7.787 1.00 94.69 184 ALA A N 1
ATOM 1427 C CA . ALA A 1 184 ? -2.167 -6.802 6.853 1.00 94.69 184 ALA A CA 1
ATOM 1428 C C . ALA A 1 184 ? -2.293 -6.356 5.384 1.00 94.69 184 ALA A C 1
ATOM 1430 O O . ALA A 1 184 ? -1.410 -6.637 4.573 1.00 94.69 184 ALA A O 1
ATOM 1431 N N . GLN A 1 185 ? -3.348 -5.606 5.052 1.00 95.94 185 GLN A N 1
ATOM 1432 C CA . GLN A 1 185 ? -3.545 -5.050 3.710 1.00 95.94 185 GLN A CA 1
ATOM 1433 C C . GLN A 1 185 ? -2.448 -4.048 3.330 1.00 95.94 185 GLN A C 1
ATOM 1435 O O . GLN A 1 185 ? -1.933 -4.088 2.210 1.00 95.94 185 GLN A O 1
ATOM 1440 N N . LEU A 1 186 ? -2.063 -3.165 4.256 1.00 97.69 186 LEU A N 1
ATOM 1441 C CA . LEU A 1 186 ? -0.978 -2.208 4.036 1.00 97.69 186 LEU A CA 1
ATOM 1442 C C . LEU A 1 186 ? 0.361 -2.920 3.816 1.00 97.69 186 LEU A C 1
ATOM 1444 O O . LEU A 1 186 ? 1.077 -2.572 2.882 1.00 97.69 186 LEU A O 1
ATOM 1448 N N . ASN A 1 187 ? 0.666 -3.957 4.596 1.00 96.94 187 ASN A N 1
ATOM 1449 C CA . ASN A 1 187 ? 1.885 -4.747 4.415 1.00 96.94 187 ASN A CA 1
ATOM 1450 C C . ASN A 1 187 ? 1.924 -5.437 3.044 1.00 96.94 187 ASN A C 1
ATOM 1452 O O . ASN A 1 187 ? 2.947 -5.397 2.366 1.00 96.94 187 ASN A O 1
ATOM 1456 N N . GLN A 1 188 ? 0.801 -5.992 2.580 1.00 96.94 188 GLN A N 1
ATOM 1457 C CA . GLN A 1 188 ? 0.716 -6.588 1.243 1.00 96.94 188 GLN A CA 1
ATOM 1458 C C . GLN A 1 188 ? 0.926 -5.546 0.128 1.00 96.94 188 GLN A C 1
ATOM 1460 O O . GLN A 1 188 ? 1.576 -5.819 -0.887 1.00 96.94 188 GLN A O 1
ATOM 1465 N N . ARG A 1 189 ? 0.387 -4.332 0.309 1.00 97.88 189 ARG A N 1
ATOM 1466 C CA . ARG A 1 189 ? 0.589 -3.206 -0.615 1.00 97.88 189 ARG A CA 1
ATOM 1467 C C . ARG A 1 189 ? 2.062 -2.801 -0.668 1.00 97.88 189 ARG A C 1
ATOM 1469 O O . ARG A 1 189 ? 2.574 -2.588 -1.763 1.00 97.88 189 ARG A O 1
ATOM 1476 N N . ILE A 1 190 ? 2.724 -2.720 0.488 1.00 96.88 190 ILE A N 1
ATOM 1477 C CA . ILE A 1 190 ? 4.156 -2.414 0.596 1.00 96.88 190 ILE A CA 1
ATOM 1478 C C . ILE A 1 190 ? 4.974 -3.471 -0.149 1.00 96.88 190 ILE A C 1
ATOM 1480 O O . ILE A 1 190 ? 5.724 -3.107 -1.046 1.00 96.88 190 ILE A O 1
ATOM 1484 N N . GLU A 1 191 ? 4.746 -4.762 0.108 1.00 97.56 191 GLU A N 1
ATOM 1485 C CA . GLU A 1 191 ? 5.479 -5.847 -0.564 1.00 97.56 191 GLU A CA 1
ATOM 1486 C C . GLU A 1 191 ? 5.299 -5.808 -2.096 1.00 97.56 191 GLU A C 1
ATOM 1488 O O . GLU A 1 191 ? 6.219 -6.077 -2.871 1.00 97.56 191 GLU A O 1
ATOM 1493 N N . THR A 1 192 ? 4.100 -5.445 -2.559 1.00 97.75 192 THR A N 1
ATOM 1494 C CA . THR A 1 192 ? 3.818 -5.292 -3.993 1.00 97.75 192 THR A CA 1
ATOM 1495 C C . THR A 1 192 ? 4.605 -4.126 -4.593 1.00 97.75 192 THR A C 1
ATOM 1497 O O . THR A 1 192 ? 5.218 -4.282 -5.650 1.00 97.75 192 THR A O 1
ATOM 1500 N N . LEU A 1 193 ? 4.618 -2.976 -3.914 1.00 97.56 193 LEU A N 1
ATOM 1501 C CA . LEU A 1 193 ? 5.366 -1.796 -4.348 1.00 97.56 193 LEU A CA 1
ATOM 1502 C C . LEU A 1 193 ? 6.877 -2.044 -4.331 1.00 97.56 193 LEU A C 1
ATOM 1504 O O . LEU A 1 193 ? 7.558 -1.647 -5.269 1.00 97.56 193 LEU A O 1
ATOM 1508 N N . GLU A 1 194 ? 7.400 -2.743 -3.325 1.00 97.31 194 GLU A N 1
ATOM 1509 C CA . GLU A 1 194 ? 8.815 -3.127 -3.256 1.00 97.31 194 GLU A CA 1
ATOM 1510 C C . GLU A 1 194 ? 9.222 -3.990 -4.458 1.00 97.31 194 GLU A C 1
ATOM 1512 O O . GLU A 1 194 ? 10.229 -3.710 -5.109 1.00 97.31 194 GLU A O 1
ATOM 1517 N N . LYS A 1 195 ? 8.401 -4.984 -4.829 1.00 97.12 195 LYS A N 1
ATOM 1518 C CA . LYS A 1 195 ? 8.638 -5.803 -6.032 1.00 97.12 195 LYS A CA 1
ATOM 1519 C C . LYS A 1 195 ? 8.612 -4.981 -7.321 1.00 97.12 195 LYS A C 1
ATOM 1521 O O . LYS A 1 195 ? 9.327 -5.307 -8.267 1.00 97.12 195 LYS A O 1
ATOM 1526 N N . GLU A 1 196 ? 7.775 -3.952 -7.396 1.00 97.38 196 GLU A N 1
ATOM 1527 C CA . GLU A 1 196 ? 7.697 -3.069 -8.562 1.00 97.38 196 GLU A CA 1
ATOM 1528 C C . GLU A 1 196 ? 8.898 -2.120 -8.649 1.00 97.38 196 GLU A C 1
ATOM 1530 O O . GLU A 1 196 ? 9.475 -1.955 -9.726 1.00 97.38 196 GLU A O 1
ATOM 1535 N N . VAL A 1 197 ? 9.340 -1.576 -7.513 1.00 97.44 197 VAL A N 1
ATOM 1536 C CA . VAL A 1 197 ? 10.570 -0.780 -7.420 1.00 97.44 197 VAL A CA 1
ATOM 1537 C C . VAL A 1 197 ? 11.782 -1.611 -7.835 1.00 97.44 197 VAL A C 1
ATOM 1539 O O . VAL A 1 197 ? 12.585 -1.136 -8.633 1.00 97.44 197 VAL A O 1
ATOM 1542 N N . GLU A 1 198 ? 11.888 -2.862 -7.386 1.00 97.50 198 GLU A N 1
ATOM 1543 C CA . GLU A 1 198 ? 12.995 -3.748 -7.765 1.00 97.50 198 GLU A CA 1
ATOM 1544 C C . GLU A 1 198 ? 13.020 -4.018 -9.279 1.00 97.50 198 GLU A C 1
ATOM 1546 O O . GLU A 1 198 ? 14.060 -3.905 -9.932 1.00 97.50 198 GLU A O 1
ATOM 1551 N N . LYS A 1 199 ? 11.853 -4.289 -9.881 1.00 97.31 199 LYS A N 1
ATOM 1552 C CA . LYS A 1 199 ? 11.733 -4.437 -11.341 1.00 97.31 199 LYS A CA 1
ATOM 1553 C C . LYS A 1 199 ? 12.161 -3.166 -12.071 1.00 97.31 199 LYS A C 1
ATOM 1555 O O . LYS A 1 199 ? 12.939 -3.251 -13.021 1.00 97.31 199 LYS A O 1
ATOM 1560 N N . SER A 1 200 ? 11.688 -2.004 -11.624 1.00 96.94 200 SER A N 1
ATOM 1561 C CA . SER A 1 200 ? 12.048 -0.709 -12.209 1.00 96.94 200 SER A CA 1
ATOM 1562 C C . SER A 1 200 ? 13.555 -0.441 -12.110 1.00 96.94 200 SER A C 1
ATOM 1564 O O . SER A 1 200 ? 14.189 -0.101 -13.109 1.00 96.94 200 SER A O 1
ATOM 1566 N N . ASN A 1 201 ? 14.161 -0.702 -10.948 1.00 97.94 201 ASN A N 1
ATOM 1567 C CA . ASN A 1 201 ? 15.603 -0.579 -10.742 1.00 97.94 201 ASN A CA 1
ATOM 1568 C C . ASN A 1 201 ? 16.393 -1.497 -11.679 1.00 97.94 201 ASN A C 1
ATOM 1570 O O . ASN A 1 201 ? 17.349 -1.049 -12.310 1.00 97.94 201 ASN A O 1
ATOM 1574 N N . SER A 1 202 ? 15.972 -2.756 -11.839 1.00 97.25 202 SER A N 1
ATOM 1575 C CA . SER A 1 202 ? 16.628 -3.683 -12.769 1.00 97.25 202 SER A CA 1
ATOM 1576 C C . SER A 1 202 ? 16.583 -3.182 -14.221 1.00 97.25 202 SER A C 1
ATOM 1578 O O . SER A 1 202 ? 17.575 -3.284 -14.947 1.00 97.25 202 SER A O 1
ATOM 1580 N N . ALA A 1 203 ? 15.469 -2.570 -14.637 1.00 97.06 203 ALA A N 1
ATOM 1581 C CA . ALA A 1 203 ? 15.326 -1.973 -15.962 1.00 97.06 203 ALA A CA 1
ATOM 1582 C C . ALA A 1 203 ? 16.215 -0.730 -16.129 1.00 97.06 203 ALA A C 1
ATOM 1584 O O . ALA A 1 203 ? 16.821 -0.544 -17.186 1.00 97.06 203 ALA A O 1
ATOM 1585 N N . LEU A 1 204 ? 16.344 0.090 -15.082 1.00 97.81 204 LEU A N 1
ATOM 1586 C CA . LEU A 1 204 ? 17.219 1.261 -15.068 1.00 97.81 204 LEU A CA 1
ATOM 1587 C C . LEU A 1 204 ? 18.689 0.848 -15.219 1.00 97.81 204 LEU A C 1
ATOM 1589 O O . LEU A 1 204 ? 19.391 1.404 -16.063 1.00 97.81 204 LEU A O 1
ATOM 1593 N N . VAL A 1 205 ? 19.134 -0.179 -14.490 1.00 97.88 205 VAL A N 1
ATOM 1594 C CA . VAL A 1 205 ? 20.491 -0.734 -14.628 1.00 97.88 205 VAL A CA 1
ATOM 1595 C C . VAL A 1 205 ? 20.733 -1.239 -16.053 1.00 97.88 205 VAL A C 1
ATOM 1597 O O . VAL A 1 205 ? 21.755 -0.921 -16.658 1.00 97.88 205 VAL A O 1
ATOM 1600 N N . GLN A 1 206 ? 19.780 -1.967 -16.645 1.00 97.50 206 GLN A N 1
ATOM 1601 C CA . GLN A 1 206 ? 19.904 -2.404 -18.042 1.00 97.50 206 GLN A CA 1
ATOM 1602 C C . GLN A 1 206 ? 20.002 -1.227 -19.020 1.00 97.50 206 GLN A C 1
ATOM 1604 O O . GLN A 1 206 ? 20.749 -1.293 -19.997 1.00 97.50 206 GLN A O 1
ATOM 1609 N N . MET A 1 207 ? 19.248 -0.154 -18.782 1.00 97.69 207 MET A N 1
ATOM 1610 C CA . MET A 1 207 ? 19.312 1.057 -19.595 1.00 97.69 207 MET A CA 1
ATOM 1611 C C . MET A 1 207 ? 20.673 1.751 -19.466 1.00 97.69 207 MET A C 1
ATOM 1613 O O . MET A 1 207 ? 21.228 2.156 -20.483 1.00 97.69 207 MET A O 1
ATOM 1617 N N . GLN A 1 208 ? 21.240 1.837 -18.261 1.00 97.44 208 GLN A N 1
ATOM 1618 C CA . GLN A 1 208 ? 22.581 2.393 -18.047 1.00 97.44 208 GLN A CA 1
ATOM 1619 C C . GLN A 1 208 ? 23.650 1.601 -18.803 1.00 97.44 208 GLN A C 1
ATOM 1621 O O . GLN A 1 208 ? 24.430 2.194 -19.541 1.00 97.44 208 GLN A O 1
ATOM 1626 N N . VAL A 1 209 ? 23.614 0.267 -18.729 1.00 97.31 209 VAL A N 1
ATOM 1627 C CA . VAL A 1 209 ? 24.528 -0.597 -19.499 1.00 97.31 209 VAL A CA 1
ATOM 1628 C C . VAL A 1 209 ? 24.390 -0.353 -21.006 1.00 97.31 209 VAL A C 1
ATOM 1630 O O . VAL A 1 209 ? 25.385 -0.290 -21.729 1.00 97.31 209 VAL A O 1
ATOM 1633 N N . LYS A 1 210 ? 23.160 -0.185 -21.513 1.00 95.94 210 LYS A N 1
ATOM 1634 C CA . LYS A 1 210 ? 22.940 0.163 -22.927 1.00 95.94 210 LYS A CA 1
ATOM 1635 C C . LYS A 1 210 ? 23.513 1.537 -23.273 1.00 95.94 210 LYS A C 1
ATOM 1637 O O . LYS A 1 210 ? 24.101 1.674 -24.340 1.00 95.94 210 LYS A O 1
ATOM 1642 N N . GLN A 1 211 ? 23.369 2.521 -22.390 1.00 97.44 211 GLN A N 1
ATOM 1643 C CA . GLN A 1 211 ? 23.909 3.864 -22.593 1.00 97.44 211 GLN A CA 1
ATOM 1644 C C . GLN A 1 211 ? 25.442 3.855 -22.646 1.00 97.44 211 GLN A C 1
ATOM 1646 O O . GLN A 1 211 ? 26.024 4.451 -23.549 1.00 97.44 211 GLN A O 1
ATOM 1651 N N . GLU A 1 212 ? 26.096 3.130 -21.736 1.00 97.19 212 GLU A N 1
ATOM 1652 C CA . GLU A 1 212 ? 27.552 2.937 -21.753 1.00 97.19 212 GLU A CA 1
ATOM 1653 C C . GLU A 1 212 ? 28.003 2.257 -23.046 1.00 97.19 212 GLU A C 1
ATOM 1655 O O . GLU A 1 212 ? 28.955 2.696 -23.692 1.00 97.19 212 GLU A O 1
ATOM 1660 N N . ARG A 1 213 ? 27.270 1.229 -23.491 1.00 97.50 213 ARG A N 1
ATOM 1661 C CA . ARG A 1 213 ? 27.579 0.549 -24.748 1.00 97.50 213 ARG A CA 1
ATOM 1662 C C . ARG A 1 213 ? 27.440 1.463 -25.965 1.00 97.50 213 ARG A C 1
ATOM 1664 O O . ARG A 1 213 ? 28.235 1.346 -26.895 1.00 97.50 213 ARG A O 1
ATOM 1671 N N . ILE A 1 214 ? 26.439 2.341 -25.984 1.00 96.25 214 ILE A N 1
ATOM 1672 C CA . ILE A 1 214 ? 26.292 3.343 -27.044 1.00 96.25 214 ILE A CA 1
ATOM 1673 C C . ILE A 1 214 ? 27.503 4.278 -27.038 1.00 96.25 214 ILE A C 1
ATOM 1675 O O . ILE A 1 214 ? 28.128 4.427 -28.083 1.00 96.25 214 ILE A O 1
ATOM 1679 N N . ALA A 1 215 ? 27.908 4.799 -25.877 1.00 95.38 215 ALA A N 1
ATOM 1680 C CA . ALA A 1 215 ? 29.081 5.667 -25.768 1.00 95.38 215 ALA A CA 1
ATOM 1681 C C . ALA A 1 215 ? 30.374 4.978 -26.256 1.00 95.38 215 ALA A C 1
ATOM 1683 O O . ALA A 1 215 ? 31.164 5.572 -26.990 1.00 95.38 215 ALA A O 1
ATOM 1684 N N . GLU A 1 216 ? 30.584 3.696 -25.931 1.00 95.19 216 GLU A N 1
ATOM 1685 C CA . GLU A 1 216 ? 31.710 2.921 -26.474 1.00 95.19 216 GLU A CA 1
ATOM 1686 C C . GLU A 1 216 ? 31.675 2.818 -28.005 1.00 95.19 216 GLU A C 1
ATOM 1688 O O . GLU A 1 216 ? 32.718 2.871 -28.664 1.00 95.19 216 GLU A O 1
ATOM 1693 N N . LEU A 1 217 ? 30.488 2.602 -28.578 1.00 93.62 217 LEU A N 1
ATOM 1694 C CA . LEU A 1 217 ? 30.311 2.506 -30.025 1.00 93.62 217 LEU A CA 1
ATOM 1695 C C . LEU A 1 217 ? 30.525 3.860 -30.702 1.00 93.62 217 LEU A C 1
ATOM 1697 O O . LEU A 1 217 ? 31.168 3.893 -31.747 1.00 93.62 217 LEU A O 1
ATOM 1701 N N . GLU A 1 218 ? 30.060 4.954 -30.103 1.00 91.81 218 GLU A N 1
ATOM 1702 C CA . GLU A 1 218 ? 30.303 6.321 -30.573 1.00 91.81 218 GLU A CA 1
ATOM 1703 C C . GLU A 1 218 ? 31.802 6.633 -30.614 1.00 91.81 218 GLU A C 1
ATOM 1705 O O . GLU A 1 218 ? 32.299 7.095 -31.640 1.00 91.81 218 GLU A O 1
ATOM 1710 N N . VAL A 1 219 ? 32.554 6.285 -29.562 1.00 90.31 219 VAL A N 1
ATOM 1711 C CA . VAL A 1 219 ? 34.021 6.438 -29.541 1.00 90.31 219 VAL A CA 1
ATOM 1712 C C . VAL A 1 219 ? 34.688 5.578 -30.617 1.00 90.31 219 VAL A C 1
ATOM 1714 O O . VAL A 1 219 ? 35.590 6.042 -31.312 1.00 90.31 219 VAL A O 1
ATOM 1717 N N . LYS A 1 220 ? 34.253 4.325 -30.800 1.00 87.94 220 LYS A N 1
ATOM 1718 C CA . LYS A 1 220 ? 34.789 3.453 -31.862 1.00 87.94 220 LYS A CA 1
ATOM 1719 C C . LYS A 1 220 ? 34.507 4.001 -33.257 1.00 87.94 220 LYS A C 1
ATOM 1721 O O . LYS A 1 220 ? 35.381 3.916 -34.114 1.00 87.94 220 LYS A O 1
ATOM 1726 N N . LEU A 1 221 ? 33.317 4.551 -33.484 1.00 85.50 221 LEU A N 1
ATOM 1727 C CA . LEU A 1 221 ? 32.950 5.209 -34.736 1.00 85.50 221 LEU A CA 1
ATOM 1728 C C . LEU A 1 221 ? 33.806 6.452 -34.973 1.00 85.50 221 LEU A C 1
ATOM 1730 O O . LEU A 1 221 ? 34.382 6.570 -36.049 1.00 85.50 221 LEU A O 1
ATOM 1734 N N . ALA A 1 222 ? 33.958 7.316 -33.968 1.00 83.81 222 ALA A N 1
ATOM 1735 C CA . ALA A 1 222 ? 34.806 8.502 -34.052 1.00 83.81 222 ALA A CA 1
ATOM 1736 C C . ALA A 1 222 ? 36.272 8.145 -34.358 1.00 83.81 222 ALA A C 1
ATOM 1738 O O . ALA A 1 222 ? 36.892 8.769 -35.208 1.00 83.81 222 ALA A O 1
ATOM 1739 N N . ASN A 1 223 ? 36.809 7.095 -33.730 1.00 81.50 223 ASN A N 1
ATOM 1740 C CA . ASN A 1 223 ? 38.185 6.650 -33.968 1.00 81.50 223 ASN A CA 1
ATOM 1741 C C . ASN A 1 223 ? 38.363 5.916 -35.311 1.00 81.50 223 ASN A C 1
ATOM 1743 O O . ASN A 1 223 ? 39.426 5.995 -35.921 1.00 81.50 223 ASN A O 1
ATOM 1747 N N . GLY A 1 224 ? 37.356 5.164 -35.769 1.00 75.19 224 GLY A N 1
ATOM 1748 C CA . GLY A 1 224 ? 37.396 4.448 -37.051 1.00 75.19 224 GLY A CA 1
ATOM 1749 C C . GLY A 1 224 ? 37.224 5.377 -38.256 1.00 75.19 224 GLY A C 1
ATOM 1750 O O . GLY A 1 224 ? 37.824 5.163 -39.312 1.00 75.19 224 GLY A O 1
ATOM 1751 N N . ILE A 1 225 ? 36.451 6.447 -38.077 1.00 68.38 225 ILE A N 1
ATOM 1752 C CA . ILE A 1 225 ? 36.329 7.575 -38.998 1.00 68.38 225 ILE A CA 1
ATOM 1753 C C . ILE A 1 225 ? 37.464 8.562 -38.688 1.00 68.38 225 ILE A C 1
ATOM 1755 O O . ILE A 1 225 ? 37.234 9.688 -38.264 1.00 68.38 225 ILE A O 1
ATOM 1759 N N . SER A 1 226 ? 38.717 8.140 -38.874 1.00 71.69 226 SER A N 1
ATOM 1760 C CA . SER A 1 226 ? 39.823 9.096 -38.804 1.00 71.69 226 SER A CA 1
ATOM 1761 C C . SER A 1 226 ? 39.641 10.140 -39.909 1.00 71.69 226 SER A C 1
ATOM 1763 O O . SER A 1 226 ? 39.430 9.775 -41.072 1.00 71.69 226 SER A O 1
ATOM 1765 N N . GLU A 1 227 ? 39.751 11.430 -39.571 1.00 69.44 227 GLU A N 1
ATOM 1766 C CA . GLU A 1 227 ? 39.852 12.506 -40.568 1.00 69.44 227 GLU A CA 1
ATOM 1767 C C . GLU A 1 227 ? 40.943 12.191 -41.596 1.00 69.44 227 GLU A C 1
ATOM 1769 O O . GLU A 1 227 ? 40.781 12.497 -42.774 1.00 69.44 227 GLU A O 1
ATOM 1774 N N . GLU A 1 228 ? 41.998 11.489 -41.174 1.00 71.94 228 GLU A N 1
ATOM 1775 C CA . GLU A 1 228 ? 43.085 11.012 -42.024 1.00 71.94 228 GLU A CA 1
ATOM 1776 C C . GLU A 1 228 ? 42.596 10.046 -43.113 1.00 71.94 228 GLU A C 1
ATOM 1778 O O . GLU A 1 228 ? 43.034 10.150 -44.255 1.00 71.94 228 GLU A O 1
ATOM 1783 N N . ASN A 1 229 ? 41.634 9.161 -42.820 1.00 78.69 229 ASN A N 1
ATOM 1784 C CA . ASN A 1 229 ? 41.057 8.264 -43.827 1.00 78.69 229 ASN A CA 1
ATOM 1785 C C . ASN A 1 229 ? 40.217 9.036 -44.853 1.00 78.69 229 ASN A C 1
ATOM 1787 O O . ASN A 1 229 ? 40.271 8.724 -46.043 1.00 78.69 229 ASN A O 1
ATOM 1791 N N . TYR A 1 230 ? 39.475 10.060 -44.419 1.00 79.81 230 TYR A N 1
ATOM 1792 C CA . TYR A 1 230 ? 38.715 10.926 -45.325 1.00 79.81 230 TYR A CA 1
ATOM 1793 C C . TYR A 1 230 ? 39.630 11.802 -46.182 1.00 79.81 230 TYR A C 1
ATOM 1795 O O . TYR A 1 230 ? 39.452 11.847 -47.396 1.00 79.81 230 TYR A O 1
ATOM 1803 N N . HIS A 1 231 ? 40.649 12.422 -45.584 1.00 80.25 231 HIS A N 1
ATOM 1804 C CA . HIS A 1 231 ? 41.635 13.231 -46.301 1.00 80.25 231 HIS A CA 1
ATOM 1805 C C . HIS A 1 231 ? 42.441 12.383 -47.288 1.00 80.25 231 HIS A C 1
ATOM 1807 O O . HIS A 1 231 ? 42.708 12.823 -48.403 1.00 80.25 231 HIS A O 1
ATOM 1813 N N . ASN A 1 232 ? 42.799 11.150 -46.921 1.00 85.06 232 ASN A N 1
ATOM 1814 C CA . ASN A 1 232 ? 43.493 10.229 -47.818 1.00 85.06 232 ASN A CA 1
ATOM 1815 C C . ASN A 1 232 ? 42.588 9.794 -48.982 1.00 85.06 232 ASN A C 1
ATOM 1817 O O . ASN A 1 232 ? 43.019 9.797 -50.133 1.00 85.06 232 ASN A O 1
ATOM 1821 N N . LEU A 1 233 ? 41.310 9.498 -48.720 1.00 86.94 233 LEU A N 1
ATOM 1822 C CA . LEU A 1 233 ? 40.351 9.185 -49.781 1.00 86.94 233 LEU A CA 1
ATOM 1823 C C . LEU A 1 233 ? 40.116 10.384 -50.715 1.00 86.94 233 LEU A C 1
ATOM 1825 O O . LEU A 1 233 ? 40.080 10.210 -51.933 1.00 86.94 233 LEU A O 1
ATOM 1829 N N . GLU A 1 234 ? 40.005 11.596 -50.171 1.00 89.06 234 GLU A N 1
ATOM 1830 C CA . GLU A 1 234 ? 39.873 12.834 -50.944 1.00 89.06 234 GLU A CA 1
ATOM 1831 C C . GLU A 1 234 ? 41.125 13.106 -51.787 1.00 89.06 234 GLU A C 1
ATOM 1833 O O . GLU A 1 234 ? 41.017 13.380 -52.986 1.00 89.06 234 GLU A O 1
ATOM 1838 N N . TYR A 1 235 ? 42.314 12.939 -51.202 1.00 90.75 235 TYR A N 1
ATOM 1839 C CA . TYR A 1 235 ? 43.590 13.044 -51.905 1.00 90.75 235 TYR A CA 1
ATOM 1840 C C . TYR A 1 235 ? 43.692 12.031 -53.050 1.00 90.75 235 TYR A C 1
ATOM 1842 O O . TYR A 1 235 ? 44.036 12.407 -54.171 1.00 90.75 235 TYR A O 1
ATOM 1850 N N . LEU A 1 236 ? 43.342 10.763 -52.811 1.00 92.50 236 LEU A N 1
ATOM 1851 C CA . LEU A 1 236 ? 43.323 9.722 -53.842 1.00 92.50 236 LEU A CA 1
ATOM 1852 C C . LEU A 1 236 ? 42.329 10.052 -54.961 1.00 92.50 236 LEU A C 1
ATOM 1854 O O . LEU A 1 236 ? 42.676 9.924 -56.136 1.00 92.50 236 LEU A O 1
ATOM 1858 N N . CYS A 1 237 ? 41.132 10.541 -54.624 1.00 90.81 237 CYS A N 1
ATOM 1859 C CA . CYS A 1 237 ? 40.150 10.993 -55.611 1.00 90.81 237 CYS A CA 1
ATOM 1860 C C . CYS A 1 237 ? 40.688 12.157 -56.457 1.00 90.81 237 CYS A C 1
ATOM 1862 O O . CYS A 1 237 ? 40.556 12.151 -57.684 1.00 90.81 237 CYS A O 1
ATOM 1864 N N . ALA A 1 238 ? 41.325 13.147 -55.827 1.00 93.19 238 ALA A N 1
ATOM 1865 C CA . ALA A 1 238 ? 41.914 14.294 -56.513 1.00 93.19 238 ALA A CA 1
ATOM 1866 C C . ALA A 1 238 ? 43.089 13.884 -57.420 1.00 93.19 238 ALA A C 1
ATOM 1868 O O . ALA A 1 238 ? 43.180 14.329 -58.572 1.00 93.19 238 ALA A O 1
ATOM 1869 N N . ALA A 1 239 ? 43.957 12.992 -56.939 1.00 94.00 239 ALA A N 1
ATOM 1870 C CA . ALA A 1 239 ? 45.068 12.439 -57.704 1.00 94.00 239 ALA A CA 1
ATOM 1871 C C . ALA A 1 239 ? 44.566 11.649 -58.922 1.00 94.00 239 ALA A C 1
ATOM 1873 O O . ALA A 1 239 ? 45.015 11.888 -60.045 1.00 94.00 239 ALA A O 1
ATOM 1874 N N . GLN A 1 240 ? 43.572 10.777 -58.731 1.00 94.12 240 GLN A N 1
ATOM 1875 C CA . GLN A 1 240 ? 42.960 10.007 -59.813 1.00 94.12 240 GLN A CA 1
ATOM 1876 C C . GLN A 1 240 ? 42.290 10.921 -60.847 1.00 94.12 240 GLN A C 1
ATOM 1878 O O . GLN A 1 240 ? 42.464 10.724 -62.049 1.00 94.12 240 GLN A O 1
ATOM 1883 N N . LYS A 1 241 ? 41.576 11.963 -60.406 1.00 95.06 241 LYS A N 1
ATOM 1884 C CA . LYS A 1 241 ? 40.967 12.962 -61.297 1.00 95.06 241 LYS A CA 1
ATOM 1885 C C . LYS A 1 241 ? 42.012 13.674 -62.155 1.00 95.06 241 LYS A C 1
ATOM 1887 O O . LYS A 1 241 ? 41.817 13.834 -63.358 1.00 95.06 241 LYS A O 1
ATOM 1892 N N . THR A 1 242 ? 43.139 14.047 -61.557 1.00 94.31 242 THR A N 1
ATOM 1893 C CA . THR A 1 242 ? 44.258 14.680 -62.271 1.00 94.31 242 THR A CA 1
ATOM 1894 C C . THR A 1 242 ? 44.888 13.722 -63.286 1.00 94.31 242 THR A C 1
ATOM 1896 O O . THR A 1 242 ? 45.200 14.115 -64.414 1.00 94.31 242 THR A O 1
ATOM 1899 N N . GLN A 1 243 ? 45.026 12.444 -62.926 1.00 94.12 243 GLN A N 1
ATOM 1900 C CA . GLN A 1 243 ? 45.521 11.411 -63.834 1.00 94.12 243 GLN A CA 1
ATOM 1901 C C . GLN A 1 243 ? 44.580 11.203 -65.028 1.00 94.12 243 GLN A C 1
ATOM 1903 O O . GLN A 1 243 ? 45.057 11.130 -66.161 1.00 94.12 243 GLN A O 1
ATOM 1908 N N . MET A 1 244 ? 43.262 11.158 -64.801 1.00 93.06 244 MET A N 1
ATOM 1909 C CA . MET A 1 244 ? 42.269 11.060 -65.877 1.00 93.06 244 MET A CA 1
ATOM 1910 C C . MET A 1 244 ? 42.345 12.262 -66.820 1.00 93.06 244 MET A C 1
ATOM 1912 O O . MET A 1 244 ? 42.492 12.061 -68.020 1.00 93.06 244 MET A O 1
ATOM 1916 N N . ALA A 1 245 ? 42.378 13.488 -66.290 1.00 93.06 245 ALA A N 1
ATOM 1917 C CA . ALA A 1 245 ? 42.517 14.697 -67.108 1.00 93.06 245 ALA A CA 1
ATOM 1918 C C . ALA A 1 245 ? 43.806 14.685 -67.953 1.00 93.06 245 ALA A C 1
ATOM 1920 O O . ALA A 1 245 ? 43.813 15.071 -69.122 1.00 93.06 245 ALA A O 1
ATOM 1921 N N . THR A 1 246 ? 44.906 14.177 -67.388 1.00 93.06 246 THR A N 1
ATOM 1922 C CA . THR A 1 246 ? 46.175 14.032 -68.115 1.00 93.06 246 THR A CA 1
ATOM 1923 C C . THR A 1 246 ? 46.070 13.003 -69.243 1.00 93.06 246 THR A C 1
ATOM 1925 O O . THR A 1 246 ? 46.606 13.213 -70.333 1.00 93.06 246 THR A O 1
ATOM 1928 N N . LEU A 1 247 ? 45.401 11.872 -69.001 1.00 91.56 247 LEU A N 1
ATOM 1929 C CA . LEU A 1 247 ? 45.168 10.855 -70.027 1.00 91.56 247 LEU A CA 1
ATOM 1930 C C . LEU A 1 247 ? 44.246 11.379 -71.132 1.00 91.56 247 LEU A C 1
ATOM 1932 O O . LEU A 1 247 ? 44.556 11.180 -72.303 1.00 91.56 247 LEU A O 1
ATOM 1936 N N . GLU A 1 248 ? 43.184 12.103 -70.784 1.00 89.69 248 GLU A N 1
ATOM 1937 C CA . GLU A 1 248 ? 42.295 12.769 -71.741 1.00 89.69 248 GLU A CA 1
ATOM 1938 C C . GLU A 1 248 ? 43.061 13.762 -72.622 1.00 89.69 248 GLU A C 1
ATOM 1940 O O . GLU A 1 248 ? 42.919 13.736 -73.843 1.00 89.69 248 GLU A O 1
ATOM 1945 N N . GLN A 1 249 ? 43.950 14.574 -72.040 1.00 91.25 249 GLN A N 1
ATOM 1946 C CA . GLN A 1 249 ? 44.788 15.499 -72.803 1.00 91.25 249 GLN A CA 1
ATOM 1947 C C . GLN A 1 249 ? 45.747 14.766 -73.754 1.00 91.25 249 GLN A C 1
ATOM 1949 O O . GLN A 1 249 ? 45.919 15.184 -74.900 1.00 91.25 249 GLN A O 1
ATOM 1954 N N . LYS A 1 250 ? 46.363 13.662 -73.307 1.00 90.69 250 LYS A N 1
ATOM 1955 C CA . LYS A 1 250 ? 47.223 12.822 -74.160 1.00 90.69 250 LYS A CA 1
ATOM 1956 C C . LYS A 1 250 ? 46.440 12.165 -75.295 1.00 90.69 250 LYS A C 1
ATOM 1958 O O . LYS A 1 250 ? 46.950 12.064 -76.407 1.00 90.69 250 LYS A O 1
ATOM 1963 N N . LEU A 1 251 ? 45.211 11.723 -75.034 1.00 89.56 251 LEU A N 1
ATOM 1964 C CA . LEU A 1 251 ? 44.330 11.192 -76.072 1.00 89.56 251 LEU A CA 1
ATOM 1965 C C . LEU A 1 251 ? 43.960 12.284 -77.078 1.00 89.56 251 LEU A C 1
ATOM 1967 O O . LEU A 1 251 ? 44.069 12.059 -78.281 1.00 89.56 251 LEU A O 1
ATOM 1971 N N . ALA A 1 252 ? 43.604 13.480 -76.606 1.00 88.12 252 ALA A N 1
ATOM 1972 C CA . ALA A 1 252 ? 43.293 14.614 -77.468 1.00 88.12 252 ALA A CA 1
ATOM 1973 C C . ALA A 1 252 ? 44.485 15.011 -78.356 1.00 88.12 252 ALA A C 1
ATOM 1975 O O . ALA A 1 252 ? 44.306 15.249 -79.551 1.00 88.12 252 ALA A O 1
ATOM 1976 N N . SER A 1 253 ? 45.710 15.031 -77.815 1.00 86.56 253 SER A N 1
ATOM 1977 C CA . SER A 1 253 ? 46.906 15.352 -78.601 1.00 86.56 253 SER A CA 1
ATOM 1978 C C . SER A 1 253 ? 47.241 14.272 -79.631 1.00 86.56 253 SER A C 1
ATOM 1980 O O . SER A 1 253 ? 47.538 14.616 -80.772 1.00 86.56 253 SER A O 1
ATOM 1982 N N . LEU A 1 254 ? 47.130 12.985 -79.279 1.00 86.25 254 LEU A N 1
ATOM 1983 C CA . LEU A 1 254 ? 47.316 11.868 -80.216 1.00 86.25 254 LEU A CA 1
ATOM 1984 C C . LEU A 1 254 ? 46.291 11.877 -81.354 1.00 86.25 254 LEU A C 1
ATOM 1986 O O . LEU A 1 254 ? 46.636 11.593 -82.500 1.00 86.25 254 LEU A O 1
ATOM 1990 N N . ILE A 1 255 ? 45.032 12.200 -81.052 1.00 82.38 255 ILE A N 1
ATOM 1991 C CA . ILE A 1 255 ? 43.995 12.355 -82.076 1.00 82.38 255 ILE A CA 1
ATOM 1992 C C . ILE A 1 255 ? 44.355 13.527 -82.992 1.00 82.38 255 ILE A C 1
ATOM 1994 O O . ILE A 1 255 ? 44.338 13.368 -84.208 1.00 82.38 255 ILE A O 1
ATOM 1998 N N . SER A 1 256 ? 44.752 14.668 -82.426 1.00 81.12 256 SER A N 1
ATOM 1999 C CA . SER A 1 256 ? 45.123 15.859 -83.197 1.00 81.12 256 SER A CA 1
ATOM 2000 C C . SER A 1 256 ? 46.311 15.607 -84.138 1.00 81.12 256 SER A C 1
ATOM 2002 O O . SER A 1 256 ? 46.237 15.924 -85.325 1.00 81.12 256 SER A O 1
ATOM 2004 N N . THR A 1 257 ? 47.378 14.950 -83.665 1.00 75.88 257 THR A N 1
ATOM 2005 C CA . THR A 1 257 ? 48.545 14.626 -84.506 1.00 75.88 257 THR A CA 1
ATOM 2006 C C . THR A 1 257 ? 48.212 13.618 -85.599 1.00 75.88 257 THR A C 1
ATOM 2008 O O . THR A 1 257 ? 48.647 13.791 -86.738 1.00 75.88 257 THR A O 1
ATOM 2011 N N . LYS A 1 258 ? 47.412 12.590 -85.285 1.00 77.38 258 LYS A N 1
ATOM 2012 C CA . LYS A 1 258 ? 46.972 11.596 -86.269 1.00 77.38 258 LYS A CA 1
ATOM 2013 C C . LYS A 1 258 ? 46.126 12.233 -87.372 1.00 77.38 258 LYS A C 1
ATOM 2015 O O . LYS A 1 258 ? 46.371 11.955 -88.543 1.00 77.38 258 LYS A O 1
ATOM 2020 N N . THR A 1 259 ? 45.181 13.102 -87.016 1.00 70.75 259 THR A N 1
ATOM 2021 C CA . THR A 1 259 ? 44.351 13.823 -87.992 1.00 70.75 259 THR A CA 1
ATOM 2022 C C . THR A 1 259 ? 45.205 14.747 -88.858 1.00 70.75 259 THR A C 1
ATOM 2024 O O . THR A 1 259 ? 45.110 14.692 -90.080 1.00 70.75 259 THR A O 1
ATOM 2027 N N . GLN A 1 260 ? 46.123 15.508 -88.253 1.00 64.56 260 GLN A N 1
ATOM 2028 C CA . GLN A 1 260 ? 46.992 16.425 -88.988 1.00 64.56 260 GLN A CA 1
ATOM 2029 C C . GLN A 1 260 ? 47.909 15.693 -89.979 1.00 64.56 260 GLN A C 1
ATOM 2031 O O . GLN A 1 260 ? 48.023 16.118 -91.122 1.00 64.56 260 GLN A O 1
ATOM 2036 N N . HIS A 1 261 ? 48.532 14.577 -89.580 1.00 60.06 261 HIS A N 1
ATOM 2037 C CA . HIS A 1 261 ? 49.415 13.808 -90.470 1.00 60.06 261 HIS A CA 1
ATOM 2038 C C . HIS A 1 261 ? 48.655 13.124 -91.611 1.00 60.06 261 HIS A C 1
ATOM 2040 O O . HIS A 1 261 ? 49.191 12.980 -92.709 1.00 60.06 261 HIS A O 1
ATOM 2046 N N . GLN A 1 262 ? 47.415 12.694 -91.368 1.00 62.69 262 GLN A N 1
ATOM 2047 C CA . GLN A 1 262 ? 46.601 12.046 -92.391 1.00 62.69 262 GLN A CA 1
ATOM 2048 C C . GLN A 1 262 ? 46.062 13.053 -93.419 1.00 62.69 262 GLN A C 1
ATOM 2050 O O . GLN A 1 262 ? 45.983 12.725 -94.602 1.00 62.69 262 GLN A O 1
ATOM 2055 N N . GLU A 1 263 ? 45.759 14.284 -93.003 1.00 61.09 263 GLU A N 1
ATOM 2056 C CA . GLU A 1 263 ? 45.375 15.369 -93.913 1.00 61.09 263 GLU A CA 1
ATOM 2057 C C . GLU A 1 263 ? 46.565 15.900 -94.723 1.00 61.09 263 GLU A C 1
ATOM 2059 O O . GLU A 1 263 ? 46.440 16.063 -95.939 1.00 61.09 263 GLU A O 1
ATOM 2064 N N . THR A 1 264 ? 47.737 16.101 -94.106 1.00 62.38 264 THR A N 1
ATOM 2065 C CA . THR A 1 264 ? 48.925 16.596 -94.825 1.00 62.38 264 THR A CA 1
ATOM 2066 C C . THR A 1 264 ? 49.454 15.578 -95.830 1.00 62.38 264 THR A C 1
ATOM 2068 O O . THR A 1 264 ? 49.709 15.937 -96.977 1.00 62.38 264 THR A O 1
ATOM 2071 N N . ALA A 1 265 ? 49.536 14.295 -95.457 1.00 62.88 265 ALA A N 1
ATOM 2072 C CA . ALA A 1 265 ? 50.000 13.248 -96.368 1.00 62.88 265 ALA A CA 1
ATOM 2073 C C . ALA A 1 265 ? 49.074 13.070 -97.587 1.00 62.88 265 ALA A C 1
ATOM 2075 O O . ALA A 1 265 ? 49.547 12.805 -98.691 1.00 62.88 265 ALA A O 1
ATOM 2076 N N . ASN A 1 266 ? 47.760 13.237 -97.405 1.00 73.12 266 ASN A N 1
ATOM 2077 C CA . ASN A 1 266 ? 46.792 13.135 -98.496 1.00 73.12 266 ASN A CA 1
ATOM 2078 C C . ASN A 1 266 ? 46.830 14.372 -99.415 1.00 73.12 266 ASN A C 1
ATOM 2080 O O . ASN A 1 266 ? 46.750 14.244 -100.637 1.00 73.12 266 ASN A O 1
ATOM 2084 N N . TYR A 1 267 ? 47.014 15.568 -98.846 1.00 70.88 267 TYR A N 1
ATOM 2085 C CA . TYR A 1 267 ? 47.143 16.803 -99.621 1.00 70.88 267 TYR A CA 1
ATOM 2086 C C . TYR A 1 267 ? 48.424 16.830 -100.470 1.00 70.88 267 TYR A C 1
ATOM 2088 O O . TYR A 1 267 ? 48.367 17.172 -101.652 1.00 70.88 267 TYR A O 1
ATOM 2096 N N . ASP A 1 268 ? 49.561 16.408 -99.910 1.00 76.06 268 ASP A N 1
ATOM 2097 C CA . ASP A 1 268 ? 50.838 16.370 -100.633 1.00 76.06 268 ASP A CA 1
ATOM 2098 C C . ASP A 1 268 ? 50.819 15.351 -101.784 1.00 76.06 268 ASP A C 1
ATOM 2100 O O . ASP A 1 268 ? 51.298 15.642 -102.883 1.00 76.06 268 ASP A O 1
ATOM 2104 N N . ALA A 1 269 ? 50.203 14.182 -101.577 1.00 77.94 269 ALA A N 1
ATOM 2105 C CA . ALA A 1 269 ? 50.030 13.181 -102.629 1.00 77.94 269 ALA A CA 1
ATOM 2106 C C . ALA A 1 269 ? 49.144 13.696 -103.778 1.00 77.94 269 ALA A C 1
ATOM 2108 O O . ALA A 1 269 ? 49.493 13.535 -104.949 1.00 77.94 269 ALA A O 1
ATOM 2109 N N . LEU A 1 270 ? 48.030 14.365 -103.457 1.00 78.25 270 LEU A N 1
ATOM 2110 C CA . LEU A 1 270 ? 47.134 14.952 -104.457 1.00 78.25 270 LEU A CA 1
ATOM 2111 C C . LEU A 1 270 ? 47.809 16.087 -105.239 1.00 78.25 270 LEU A C 1
ATOM 2113 O O . LEU A 1 270 ? 47.636 16.197 -106.452 1.00 78.25 270 LEU A O 1
ATOM 2117 N N . LYS A 1 271 ? 48.604 16.914 -104.556 1.00 78.69 271 LYS A N 1
ATOM 2118 C CA . LYS A 1 271 ? 49.366 18.000 -105.176 1.00 78.69 271 LYS A CA 1
ATOM 2119 C C . LYS A 1 271 ? 50.413 17.475 -106.159 1.00 78.69 271 LYS A C 1
ATOM 2121 O O . LYS A 1 271 ? 50.504 17.994 -107.267 1.00 78.69 271 LYS A O 1
ATOM 2126 N N . ASN A 1 272 ? 51.159 16.436 -105.785 1.00 83.56 272 ASN A N 1
ATOM 2127 C CA . ASN A 1 272 ? 52.138 15.809 -106.678 1.00 83.56 272 ASN A CA 1
ATOM 2128 C C . ASN A 1 272 ? 51.464 15.185 -107.907 1.00 83.56 272 ASN A C 1
ATOM 2130 O O . ASN A 1 272 ? 51.947 15.362 -109.020 1.00 83.56 272 ASN A O 1
ATOM 2134 N N . TYR A 1 273 ? 50.312 14.533 -107.727 1.00 81.94 273 TYR A N 1
ATOM 2135 C CA . TYR A 1 273 ? 49.541 13.980 -108.841 1.00 81.94 273 TYR A CA 1
ATOM 2136 C C . TYR A 1 273 ? 49.055 15.062 -109.818 1.00 81.94 273 TYR A C 1
ATOM 2138 O O . TYR A 1 273 ? 49.138 14.885 -111.031 1.00 81.94 273 TYR A O 1
ATOM 2146 N N . LEU A 1 274 ? 48.577 16.201 -109.305 1.00 84.06 274 LEU A N 1
ATOM 2147 C CA . LEU A 1 274 ? 48.191 17.342 -110.142 1.00 84.06 274 LEU A CA 1
ATOM 2148 C C . LEU A 1 274 ? 49.385 17.909 -110.920 1.00 84.06 274 LEU A C 1
ATOM 2150 O O . LEU A 1 274 ? 49.255 18.187 -112.108 1.00 84.06 274 LEU A O 1
ATOM 2154 N N . GLN A 1 275 ? 50.549 18.018 -110.278 1.00 88.19 275 GLN A N 1
ATOM 2155 C CA . GLN A 1 275 ? 51.782 18.471 -110.925 1.00 88.19 275 GLN A CA 1
ATOM 2156 C C . GLN A 1 275 ? 52.201 17.531 -112.071 1.00 88.19 275 GLN A C 1
ATOM 2158 O O . GLN A 1 275 ? 52.507 17.992 -113.168 1.00 88.19 275 GLN A O 1
ATOM 2163 N N . GLU A 1 276 ? 52.163 16.213 -111.845 1.00 85.81 276 GLU A N 1
ATOM 2164 C CA . GLU A 1 276 ? 52.454 15.216 -112.884 1.00 85.81 276 GLU A CA 1
ATOM 2165 C C . GLU A 1 276 ? 51.463 15.296 -114.053 1.00 85.81 276 GLU A C 1
ATOM 2167 O O . GLU A 1 276 ? 51.852 15.132 -115.214 1.00 85.81 276 GLU A O 1
ATOM 2172 N N . GLN A 1 277 ? 50.184 15.574 -113.773 1.00 83.50 277 GLN A N 1
ATOM 2173 C CA . GLN A 1 277 ? 49.200 15.794 -114.830 1.00 83.50 277 GLN A CA 1
ATOM 2174 C C . GLN A 1 277 ? 49.498 17.051 -115.653 1.00 83.50 277 GLN A C 1
ATOM 2176 O O . GLN A 1 277 ? 49.404 16.986 -116.879 1.00 83.50 277 GLN A O 1
ATOM 2181 N N . ASP A 1 278 ? 49.888 18.160 -115.024 1.00 89.50 278 ASP A N 1
ATOM 2182 C CA . ASP A 1 278 ? 50.261 19.388 -115.738 1.00 89.50 278 ASP A CA 1
ATOM 2183 C C . ASP A 1 278 ? 51.479 19.170 -116.647 1.00 89.50 278 ASP A C 1
ATOM 2185 O O . ASP A 1 278 ? 51.482 19.593 -117.808 1.00 89.50 278 ASP A O 1
ATOM 2189 N N . ASP A 1 279 ? 52.490 18.443 -116.170 1.00 92.06 279 ASP A N 1
ATOM 2190 C CA . ASP A 1 279 ? 53.658 18.086 -116.978 1.00 92.06 279 ASP A CA 1
ATOM 2191 C C . ASP A 1 279 ? 53.267 17.218 -118.183 1.00 92.06 279 ASP A C 1
ATOM 2193 O O . ASP A 1 279 ? 53.714 17.460 -119.312 1.00 92.06 279 ASP A O 1
ATOM 2197 N N . LEU A 1 280 ? 52.371 16.247 -117.984 1.00 91.88 280 LEU A N 1
ATOM 2198 C CA . LEU A 1 280 ? 51.854 15.413 -119.067 1.00 91.88 280 LEU A CA 1
ATOM 2199 C C . LEU A 1 280 ? 51.056 16.232 -120.090 1.00 91.88 280 LEU A C 1
ATOM 2201 O O . LEU A 1 280 ? 51.224 16.042 -121.299 1.00 91.88 280 LEU A O 1
ATOM 2205 N N . ILE A 1 281 ? 50.213 17.158 -119.627 1.00 92.00 281 ILE A N 1
ATOM 2206 C CA . ILE A 1 281 ? 49.452 18.066 -120.491 1.00 92.00 281 ILE A CA 1
ATOM 2207 C C . ILE A 1 281 ? 50.411 18.908 -121.335 1.00 92.00 281 ILE A C 1
ATOM 2209 O O . ILE A 1 281 ? 50.227 18.987 -122.551 1.00 92.00 281 ILE A O 1
ATOM 2213 N N . ASN A 1 282 ? 51.466 19.464 -120.740 1.00 91.25 282 ASN A N 1
ATOM 2214 C CA . ASN A 1 282 ? 52.471 20.250 -121.458 1.00 91.25 282 ASN A CA 1
ATOM 2215 C C . ASN A 1 282 ? 53.177 19.430 -122.550 1.00 91.25 282 ASN A C 1
ATOM 2217 O O . ASN A 1 282 ? 53.338 19.895 -123.684 1.00 91.25 282 ASN A O 1
ATOM 2221 N N . VAL A 1 283 ? 53.556 18.184 -122.248 1.00 92.81 283 VAL A N 1
ATOM 2222 C CA . VAL A 1 283 ? 54.166 17.274 -123.232 1.00 92.81 283 VAL A CA 1
ATOM 2223 C C . VAL A 1 283 ? 53.203 16.982 -124.384 1.00 92.81 283 VAL A C 1
ATOM 2225 O O . VAL A 1 283 ? 53.596 17.037 -125.555 1.00 92.81 283 VAL A O 1
ATOM 2228 N N . LEU A 1 284 ? 51.936 16.699 -124.080 1.00 90.12 284 LEU A N 1
ATOM 2229 C CA . LEU A 1 284 ? 50.920 16.428 -125.096 1.00 90.12 284 LEU A CA 1
ATOM 2230 C C . LEU A 1 284 ? 50.634 17.662 -125.958 1.00 90.12 284 LEU A C 1
ATOM 2232 O O . LEU A 1 284 ? 50.592 17.541 -127.181 1.00 90.12 284 LEU A O 1
ATOM 2236 N N . GLN A 1 285 ? 50.508 18.848 -125.362 1.00 88.88 285 GLN A N 1
ATOM 2237 C CA . GLN A 1 285 ? 50.315 20.107 -126.089 1.00 88.88 285 GLN A CA 1
ATOM 2238 C C . GLN A 1 285 ? 51.479 20.407 -127.037 1.00 88.88 285 GLN A C 1
ATOM 2240 O O . GLN A 1 285 ? 51.261 20.806 -128.187 1.00 88.88 285 GLN A O 1
ATOM 2245 N N . LYS A 1 286 ? 52.718 20.154 -126.597 1.00 90.94 286 LYS A N 1
ATOM 2246 C CA . LYS A 1 286 ? 53.900 20.285 -127.452 1.00 90.94 286 LYS A CA 1
ATOM 2247 C C . LYS A 1 286 ? 53.832 19.326 -128.640 1.00 90.94 286 LYS A C 1
ATOM 2249 O O . LYS A 1 286 ? 53.993 19.755 -129.780 1.00 90.94 286 LYS A O 1
ATOM 2254 N N . ARG A 1 287 ? 53.501 18.056 -128.396 1.00 89.69 287 ARG A N 1
ATOM 2255 C CA . ARG A 1 287 ? 53.355 17.051 -129.459 1.00 89.69 287 ARG A CA 1
ATOM 2256 C C . ARG A 1 287 ? 52.231 17.393 -130.439 1.00 89.69 287 ARG A C 1
ATOM 2258 O O . ARG A 1 287 ? 52.386 17.184 -131.638 1.00 89.69 287 ARG A O 1
ATOM 2265 N N . VAL A 1 288 ? 51.112 17.933 -129.955 1.00 90.69 288 VAL A N 1
ATOM 2266 C CA . VAL A 1 288 ? 50.016 18.409 -130.814 1.00 90.69 288 VAL A CA 1
ATOM 2267 C C . VAL A 1 288 ? 50.485 19.570 -131.686 1.00 90.69 288 VAL A C 1
ATOM 2269 O O . VAL A 1 288 ? 50.220 19.558 -132.884 1.00 90.69 288 VAL A O 1
ATOM 2272 N N . SER A 1 289 ? 51.239 20.519 -131.128 1.00 87.88 289 SER A N 1
ATOM 2273 C CA . SER A 1 289 ? 51.802 21.646 -131.886 1.00 87.88 289 SER A CA 1
ATOM 2274 C C . SER A 1 289 ? 52.785 21.178 -132.966 1.00 87.88 289 SER A C 1
ATOM 2276 O O . SER A 1 289 ? 52.740 21.651 -134.100 1.00 87.88 289 SER A O 1
ATOM 2278 N N . GLU A 1 290 ? 53.637 20.198 -132.653 1.00 88.44 290 GLU A N 1
ATOM 2279 C CA . GLU A 1 290 ? 54.556 19.578 -133.617 1.00 88.44 290 GLU A CA 1
ATOM 2280 C C . GLU A 1 290 ? 53.802 18.849 -134.739 1.00 88.44 290 GLU A C 1
ATOM 2282 O O . GLU A 1 290 ? 54.113 19.028 -135.918 1.00 88.44 290 GLU A O 1
ATOM 2287 N N . LEU A 1 291 ? 52.770 18.068 -134.396 1.00 89.06 291 LEU A N 1
ATOM 2288 C CA . LEU A 1 291 ? 51.927 17.378 -135.375 1.00 89.06 291 LEU A CA 1
ATOM 2289 C C . LEU A 1 291 ? 51.136 18.357 -136.248 1.00 89.06 291 LEU A C 1
ATOM 2291 O O . LEU A 1 291 ? 51.027 18.134 -137.451 1.00 89.06 291 LEU A O 1
ATOM 2295 N N . GLN A 1 292 ? 50.626 19.454 -135.685 1.00 85.56 292 GLN A N 1
ATOM 2296 C CA . GLN A 1 292 ? 49.988 20.530 -136.449 1.00 85.56 292 GLN A CA 1
ATOM 2297 C C . GLN A 1 292 ? 50.985 21.227 -137.386 1.00 85.56 292 GLN A C 1
ATOM 2299 O O . GLN A 1 292 ? 50.659 21.507 -138.543 1.00 85.56 292 GLN A O 1
ATOM 2304 N N . GLY A 1 293 ? 52.222 21.453 -136.936 1.00 83.44 293 GLY A N 1
ATOM 2305 C CA . GLY A 1 293 ? 53.309 21.953 -137.780 1.00 83.44 293 GLY A CA 1
ATOM 2306 C C . GLY A 1 293 ? 53.616 21.017 -138.955 1.00 83.44 293 GLY A C 1
ATOM 2307 O O . GLY A 1 293 ? 53.721 21.457 -140.098 1.00 83.44 293 GLY A O 1
ATOM 2308 N N . LEU A 1 294 ? 53.680 19.707 -138.707 1.00 85.12 294 LEU A N 1
ATOM 2309 C CA . LEU A 1 294 ? 53.877 18.701 -139.755 1.00 85.12 294 LEU A CA 1
ATOM 2310 C C . LEU A 1 294 ? 52.682 18.609 -140.713 1.00 85.12 294 LEU A C 1
ATOM 2312 O O . LEU A 1 294 ? 52.876 18.508 -141.925 1.00 85.12 294 LEU A O 1
ATOM 2316 N N . ALA A 1 295 ? 51.455 18.670 -140.193 1.00 81.25 295 ALA A N 1
ATOM 2317 C CA . ALA A 1 295 ? 50.235 18.626 -140.992 1.00 81.25 295 ALA A CA 1
ATOM 2318 C C . ALA A 1 295 ? 50.119 19.847 -141.917 1.00 81.25 295 ALA A C 1
ATOM 2320 O O . ALA A 1 295 ? 49.918 19.679 -143.117 1.00 81.25 295 ALA A O 1
ATOM 2321 N N . SER A 1 296 ? 50.334 21.058 -141.393 1.00 79.81 296 SER A N 1
ATOM 2322 C CA . SER A 1 296 ? 50.340 22.297 -142.189 1.00 79.81 296 SER A CA 1
ATOM 2323 C C . SER A 1 296 ? 51.460 22.317 -143.236 1.00 79.81 296 SER A C 1
ATOM 2325 O O . SER A 1 296 ? 51.254 22.760 -144.369 1.00 79.81 296 SER A O 1
ATOM 2327 N N . PHE A 1 297 ? 52.635 21.766 -142.913 1.00 82.00 297 PHE A N 1
ATOM 2328 C CA . PHE A 1 297 ? 53.693 21.552 -143.899 1.00 82.00 297 PHE A CA 1
ATOM 2329 C C . PHE A 1 297 ? 53.253 20.582 -145.005 1.00 82.00 297 PHE A C 1
ATOM 2331 O O . PHE A 1 297 ? 53.423 20.884 -146.189 1.00 82.00 297 PHE A O 1
ATOM 2338 N N . GLY A 1 298 ? 52.654 19.444 -144.642 1.00 80.38 298 GLY A N 1
ATOM 2339 C CA . GLY A 1 298 ? 52.099 18.479 -145.592 1.00 80.38 298 GLY A CA 1
ATOM 2340 C C . GLY A 1 298 ? 51.037 19.098 -146.504 1.00 80.38 298 GLY A C 1
ATOM 2341 O O . GLY A 1 298 ? 51.089 18.917 -147.720 1.00 80.38 298 GLY A O 1
ATOM 2342 N N . GLU A 1 299 ? 50.135 19.902 -145.943 1.00 80.88 299 GLU A N 1
ATOM 2343 C CA . GLU A 1 299 ? 49.097 20.632 -146.677 1.00 80.88 299 GLU A CA 1
ATOM 2344 C C . GLU A 1 299 ? 49.689 21.664 -147.654 1.00 80.88 299 GLU A C 1
ATOM 2346 O O . GLU A 1 299 ? 49.245 21.773 -148.802 1.00 80.88 299 GLU A O 1
ATOM 2351 N N . SER A 1 300 ? 50.762 22.360 -147.259 1.00 78.38 300 SER A N 1
ATOM 2352 C CA . SER A 1 300 ? 51.508 23.267 -148.141 1.00 78.38 300 SER A CA 1
ATOM 2353 C C . SER A 1 300 ? 52.171 22.528 -149.310 1.00 78.38 300 SER A C 1
ATOM 2355 O O . SER A 1 300 ? 52.110 22.987 -150.455 1.00 78.38 300 SER A O 1
ATOM 2357 N N . GLN A 1 301 ? 52.778 21.363 -149.059 1.00 81.56 301 GLN A N 1
ATOM 2358 C CA . GLN A 1 301 ? 53.393 20.548 -150.113 1.00 81.56 301 GLN A CA 1
ATOM 2359 C C . GLN A 1 301 ? 52.348 19.971 -151.072 1.00 81.56 301 GLN A C 1
ATOM 2361 O O . GLN A 1 301 ? 52.532 20.046 -152.288 1.00 81.56 301 GLN A O 1
ATOM 2366 N N . LEU A 1 302 ? 51.223 19.474 -150.549 1.00 78.94 302 LEU A N 1
ATOM 2367 C CA . LEU A 1 302 ? 50.076 19.041 -151.352 1.00 78.94 302 LEU A CA 1
ATOM 2368 C C . LEU A 1 302 ? 49.545 20.180 -152.225 1.00 78.94 302 LEU A C 1
ATOM 2370 O O . LEU A 1 302 ? 49.338 19.986 -153.421 1.00 78.94 302 LEU A O 1
ATOM 2374 N N . SER A 1 303 ? 49.397 21.382 -151.666 1.00 75.94 303 SER A N 1
ATOM 2375 C CA . SER A 1 303 ? 48.958 22.570 -152.408 1.00 75.94 303 SER A CA 1
ATOM 2376 C C . SER A 1 303 ? 49.917 22.929 -153.550 1.00 75.94 303 SER A C 1
ATOM 2378 O O . SER A 1 303 ? 49.477 23.210 -154.667 1.00 75.94 303 SER A O 1
ATOM 2380 N N . LYS A 1 304 ? 51.237 22.857 -153.319 1.00 77.88 304 LYS A N 1
ATOM 2381 C CA . LYS A 1 304 ? 52.257 23.057 -154.367 1.00 77.88 304 LYS A CA 1
ATOM 2382 C C . LYS A 1 304 ? 52.199 21.980 -155.447 1.00 77.88 304 LYS A C 1
ATOM 2384 O O . LYS A 1 304 ? 52.317 22.300 -156.630 1.00 77.88 304 LYS A O 1
ATOM 2389 N N . TRP A 1 305 ? 52.025 20.718 -155.056 1.00 75.31 305 TRP A N 1
ATOM 2390 C CA . TRP A 1 305 ? 51.932 19.601 -155.994 1.00 75.31 305 TRP A CA 1
ATOM 2391 C C . TRP A 1 305 ? 50.687 19.723 -156.879 1.00 75.31 305 TRP A C 1
ATOM 2393 O O . TRP A 1 305 ? 50.789 19.612 -158.100 1.00 75.31 305 TRP A O 1
ATOM 2403 N N . ARG A 1 306 ? 49.539 20.066 -156.280 1.00 74.56 306 ARG A N 1
ATOM 2404 C CA . ARG A 1 306 ? 48.259 20.269 -156.972 1.00 74.56 306 ARG A CA 1
ATOM 2405 C C . ARG A 1 306 ? 48.321 21.414 -157.988 1.00 74.56 306 ARG A C 1
ATOM 2407 O O . ARG A 1 306 ? 47.863 21.249 -159.112 1.00 74.56 306 ARG A O 1
ATOM 2414 N N . ASN A 1 307 ? 48.963 22.533 -157.639 1.00 72.00 307 ASN A N 1
ATOM 2415 C CA . ASN A 1 307 ? 49.147 23.661 -158.563 1.00 72.00 307 ASN A CA 1
ATOM 2416 C C . ASN A 1 307 ? 50.032 23.322 -159.773 1.00 72.00 307 ASN A C 1
ATOM 2418 O O . ASN A 1 307 ? 49.816 23.865 -160.849 1.00 72.00 307 ASN A O 1
ATOM 2422 N N . ARG A 1 308 ? 51.017 22.427 -159.627 1.00 71.25 308 ARG A N 1
ATOM 2423 C CA . ARG A 1 308 ? 51.896 22.020 -160.739 1.00 71.25 308 ARG A CA 1
ATOM 2424 C C . ARG A 1 308 ? 51.276 20.986 -161.678 1.00 71.25 308 ARG A C 1
ATOM 2426 O O . ARG A 1 308 ? 51.702 20.899 -162.819 1.00 71.25 308 ARG A O 1
ATOM 2433 N N . THR A 1 309 ? 50.327 20.186 -161.197 1.00 63.94 309 THR A N 1
ATOM 2434 C CA . THR A 1 309 ? 49.735 19.073 -161.962 1.00 63.94 309 THR A CA 1
ATOM 2435 C C . THR A 1 309 ? 48.411 19.423 -162.635 1.00 63.94 309 THR A C 1
ATOM 2437 O O . THR A 1 309 ? 48.070 18.775 -163.617 1.00 63.94 309 THR A O 1
ATOM 2440 N N . PHE A 1 310 ? 47.683 20.435 -162.149 1.00 60.94 310 PHE A N 1
ATOM 2441 C CA . PHE A 1 310 ? 46.341 20.770 -162.652 1.00 60.94 310 PHE A CA 1
ATOM 2442 C C . PHE A 1 310 ? 46.187 22.176 -163.260 1.00 60.94 310 PHE A C 1
ATOM 2444 O O . PHE A 1 310 ? 45.103 22.483 -163.740 1.00 60.94 310 PHE A O 1
ATOM 2451 N N . ASN A 1 311 ? 47.239 23.007 -163.288 1.00 57.03 311 ASN A N 1
ATOM 2452 C CA . ASN A 1 311 ? 47.232 24.336 -163.933 1.00 57.03 311 ASN A CA 1
ATOM 2453 C C . ASN A 1 311 ? 48.326 24.472 -165.018 1.00 57.03 311 ASN A C 1
ATOM 2455 O O . ASN A 1 311 ? 48.989 25.507 -165.105 1.00 57.03 311 ASN A O 1
ATOM 2459 N N . GLY A 1 312 ? 48.546 23.409 -165.799 1.00 50.31 312 GLY A N 1
ATOM 2460 C CA . GLY A 1 312 ? 49.362 23.416 -167.020 1.00 50.31 312 GLY A CA 1
ATOM 2461 C C . GLY A 1 312 ? 48.485 23.384 -168.260 1.00 50.31 312 GLY A C 1
ATOM 2462 O O . GLY A 1 312 ? 47.508 22.603 -168.237 1.00 50.31 312 GLY A O 1
#

InterPro domains:
  IPR002145 Ribbon-helix-helix protein, CopG [PF01402] (24-62)
  IPR010985 Ribbon-helix-helix [SSF47598] (22-59)
  IPR013321 Arc-type ribbon-helix-helix [G3DSA:1.10.1220.10] (22-58)

Radius of gyration: 93.32 Å; chains: 1; bounding box: 115×56×302 Å

Sequence (312 aa):
MATNRKKRTTPATRPASAISDKVKVTVSLTADVAQQVEALAKELGVSKSELFERLAASQLNQPTQGEETSSETPATDDTALKQQIEAQANTIQELQKQLAQTHEALKQEAEQQKQLEQKVTQTIDPKTYQALQETSKQQESTIAELHTQLNRIPELEQQLTATISAETHQALQNQLEQEQKTIAQLNQRIETLEKEVEKSNSALVQMQVKQERIAELEVKLANGISEENYHNLEYLCAAQKTQMATLEQKLASLISTKTQHQETANYDALKNYLQEQDDLINVLQKRVSELQGLASFGESQLSKWRNRTFNG